Protein AF-A0A015LGR8-F1 (afdb_monomer_lite)

Secondary structure (DSSP, 8-state):
---------PPP-------------------------PPPEEEEEEEEEE-TTT--EEEEEEEPPPTT--HHHHHHHHHHHHHTSS--SSTT--EEEHHHHHHHHHHHHTTSS----------------------------------HHHHHHHHHHHHHHHT---------------------PPPHHHHHHHHHHHHHHTTGGGT-----BBTT-TT-B---TTTHHHHHTT--EEEB----TT-HHHIIIIIIII-BHHHHHHHHHHHHHHHTTHHHHHTT-S-------------HHHHHHHHHHHHHHHHHHHTTTTB-HHHHHHHHHHSPTT---EEEETTEEE-

Foldseek 3Di:
DDDDDDDDDDDDDDDDDDDDDDDDDDDDDDDDDPPPPPFDKWFWDWDFAQQPPPRDTDTAIQTHDDPQFLQVLSLLLRLCRNVVLFHDPPRVDGIDGLLRSLLRVLVSLVVPDPPPPPPPDDDDDDDDDDDDDDDDDDDDDDDDPDHSLVVSVVVVVVVVVVSDDDPDDDDDDDDDDDPDPPPPDDDVVNSVVLSVLLSVQSVVSRVADDWKAFQAAQQGTDDDSNVCNCVSSVAREGEANHDDVVPVLLCCQRCVPQRIPVSLVVLLVQLCVLVVNCLVVVLPDDDDDDDDDDPPPDDPVSVVSNSSNNSSSCSCSVCVQRHDPVSVVNCVVVADVSRRHWYDTPSGIHD

Organism: Rhizophagus irregularis (strain DAOM 197198w) (NCBI:txid1432141)

pLDDT: mean 71.45, std 27.16, range [22.56, 98.69]

InterPro domains:
  IPR007518 MINDY deubiquitinase [PTHR18063] (35-350)
  IPR033979 MINDY deubiquitinase domain [PF04424] (41-130)
  IPR033979 MINDY deubiquitinase domain [PF04424] (184-350)

Sequence (351 aa):
MTEIESSNPVQTPQTKGKSKAVEEDTNVGRKPISTNKVAVEYQLKAIEWIEPSSGELRKLKVITQNENGPCPLLALCNVLLLRGDIKIKPYDRSSVTYDFLVELLGDYLLKSIPQGEVEIRNGLQVTNGKSSQNQEETKLQSDNVSNGVEDLTNKVQQVTLENGVAEDKENEQINKNNGEVDIIRPSLLDYHHTLNTALSIIPSLQTGLDVNVHFNSIHGFEPTAELSVFDVFHVDLVHGWVVDPQDEETWNVVVGKCGSYNKAVECVVGGDSVSKGIVVESSNKASNNGFEDSKSSLNEDDNIRVRDALITSQFLDSTATQLTYHGLLSLSETLPPGHLCTFFRNNHVSL

Radius of gyration: 31.18 Å; chains: 1; bounding box: 68×64×104 Å

Structure (mmCIF, N/CA/C/O backbone):
data_AF-A0A015LGR8-F1
#
_entry.id   AF-A0A015LGR8-F1
#
loop_
_atom_site.group_PDB
_atom_site.id
_atom_site.type_symbol
_atom_site.label_atom_id
_atom_site.label_alt_id
_atom_site.label_comp_id
_atom_site.label_asym_id
_atom_site.label_entity_id
_atom_site.label_seq_id
_atom_site.pdbx_PDB_ins_code
_atom_site.Cartn_x
_atom_site.Cartn_y
_atom_site.Cartn_z
_atom_site.occupancy
_atom_site.B_iso_or_equiv
_atom_site.auth_seq_id
_atom_site.auth_comp_id
_atom_site.auth_asym_id
_atom_site.auth_atom_id
_atom_site.pdbx_PDB_model_num
ATOM 1 N N . MET A 1 1 ? -33.967 -23.183 -48.826 1.00 40.34 1 MET A N 1
ATOM 2 C CA . MET A 1 1 ? -32.831 -22.871 -49.713 1.00 40.34 1 MET A CA 1
ATOM 3 C C . MET A 1 1 ? -33.149 -21.507 -50.275 1.00 40.34 1 MET A C 1
ATOM 5 O O . MET A 1 1 ? -34.025 -21.409 -51.122 1.00 40.34 1 MET A O 1
ATOM 9 N N . THR A 1 2 ? -32.593 -20.473 -49.654 1.00 30.23 2 THR A N 1
ATOM 10 C CA . THR A 1 2 ? -32.967 -19.075 -49.888 1.00 30.23 2 THR A CA 1
ATOM 11 C C . THR A 1 2 ? -31.790 -18.206 -49.466 1.00 30.23 2 THR A C 1
ATOM 13 O O . THR A 1 2 ? -31.074 -18.569 -48.532 1.00 30.23 2 THR A O 1
ATOM 16 N N . GLU A 1 3 ? -31.549 -17.140 -50.217 1.00 29.20 3 GLU A N 1
ATOM 17 C CA . GLU A 1 3 ? -30.224 -16.534 -50.360 1.00 29.20 3 GLU A CA 1
ATOM 18 C C . GLU A 1 3 ? -29.982 -15.326 -49.444 1.00 29.20 3 GLU A C 1
ATOM 20 O O . GLU A 1 3 ? -30.869 -14.844 -48.739 1.00 29.20 3 GLU A O 1
ATOM 25 N N . ILE A 1 4 ? -28.726 -14.884 -49.446 1.00 32.53 4 ILE A N 1
ATOM 26 C CA . ILE A 1 4 ? -28.195 -13.727 -48.726 1.00 32.53 4 ILE A CA 1
ATOM 27 C C . ILE A 1 4 ? -28.319 -12.500 -49.632 1.00 32.53 4 ILE A C 1
ATOM 29 O O . ILE A 1 4 ? -27.955 -12.593 -50.800 1.00 32.53 4 ILE A O 1
ATOM 33 N N . GLU A 1 5 ? -28.675 -11.336 -49.087 1.00 29.72 5 GLU A N 1
ATOM 34 C CA . GLU A 1 5 ? -28.261 -10.062 -49.689 1.00 29.72 5 GLU A CA 1
ATOM 35 C C . GLU A 1 5 ? -27.945 -9.003 -48.622 1.00 29.72 5 GLU A C 1
ATOM 37 O O . GLU A 1 5 ? -28.383 -9.094 -47.473 1.00 29.72 5 GLU A O 1
ATOM 42 N N . SER A 1 6 ? -27.076 -8.059 -48.982 1.00 28.31 6 SER A N 1
ATOM 43 C CA . SER A 1 6 ? -26.288 -7.227 -48.068 1.00 28.31 6 SER A CA 1
ATOM 44 C C . SER A 1 6 ? -26.751 -5.767 -48.012 1.00 28.31 6 SER A C 1
ATOM 46 O O . SER A 1 6 ? -27.325 -5.237 -48.960 1.00 28.31 6 SER A O 1
ATOM 48 N N . SER A 1 7 ? -26.443 -5.076 -46.910 1.00 27.83 7 SER A N 1
ATOM 49 C CA . SER A 1 7 ? -26.646 -3.628 -46.768 1.00 27.83 7 SER A CA 1
ATOM 50 C C . SER A 1 7 ? -25.388 -2.930 -46.238 1.00 27.83 7 SER A C 1
ATOM 52 O O . SER A 1 7 ? -24.630 -3.486 -45.447 1.00 27.83 7 SER A O 1
ATOM 54 N N . ASN A 1 8 ? -25.147 -1.713 -46.732 1.00 29.27 8 ASN A N 1
ATOM 55 C CA . ASN A 1 8 ? -23.967 -0.878 -46.464 1.00 29.27 8 ASN A CA 1
ATOM 56 C C . ASN A 1 8 ? -24.439 0.591 -46.198 1.00 29.27 8 ASN A C 1
ATOM 58 O O . ASN A 1 8 ? -25.651 0.816 -46.180 1.00 29.27 8 ASN A O 1
ATOM 62 N N . PRO A 1 9 ? -23.584 1.584 -45.873 1.00 33.91 9 PRO A N 1
ATOM 63 C CA . PRO A 1 9 ? -23.644 2.247 -44.565 1.00 33.91 9 PRO A CA 1
ATOM 64 C C . PRO A 1 9 ? -24.228 3.680 -44.554 1.00 33.91 9 PRO A C 1
ATOM 66 O O . PRO A 1 9 ? -24.486 4.291 -45.588 1.00 33.91 9 PRO A O 1
ATOM 69 N N . VAL A 1 10 ? -24.406 4.232 -43.344 1.00 28.31 10 VAL A N 1
ATOM 70 C CA . VAL A 1 10 ? -25.014 5.553 -43.061 1.00 28.31 10 VAL A CA 1
ATOM 71 C C . VAL A 1 10 ? -23.963 6.674 -42.953 1.00 28.31 10 VAL A C 1
ATOM 73 O O . VAL A 1 10 ? -22.885 6.470 -42.399 1.00 28.31 10 VAL A O 1
ATOM 76 N N . GLN A 1 11 ? -24.295 7.874 -43.452 1.00 27.50 11 GLN A N 1
ATOM 77 C CA . GLN A 1 11 ? -23.449 9.082 -43.449 1.00 27.50 11 GLN A CA 1
ATOM 78 C C . GLN A 1 11 ? -23.784 10.088 -42.324 1.00 27.50 11 GLN A C 1
ATOM 80 O O . GLN A 1 11 ? -24.896 10.124 -41.800 1.00 27.50 11 GLN A O 1
ATOM 85 N N . THR A 1 12 ? -22.808 10.943 -41.999 1.00 25.73 12 THR A N 1
ATOM 86 C CA . THR A 1 12 ? -22.829 12.028 -40.991 1.00 25.73 12 THR A CA 1
ATOM 87 C C . THR A 1 12 ? -23.221 13.421 -41.567 1.00 25.73 12 THR A C 1
ATOM 89 O O . THR A 1 12 ? -23.357 13.555 -42.783 1.00 25.73 12 THR A O 1
ATOM 92 N N . PRO A 1 13 ? -23.486 14.461 -40.731 1.00 33.00 13 PRO A N 1
ATOM 93 C CA . PRO A 1 13 ? -24.492 15.499 -41.045 1.00 33.00 13 PRO A CA 1
ATOM 94 C C . PRO A 1 13 ? -23.988 16.917 -41.420 1.00 33.00 13 PRO A C 1
ATOM 96 O O . PRO A 1 13 ? -22.853 17.296 -41.139 1.00 33.00 13 PRO A O 1
ATOM 99 N N . GLN A 1 14 ? -24.908 17.741 -41.958 1.00 22.56 14 GLN A N 1
ATOM 100 C CA . GLN A 1 14 ? -24.829 19.201 -42.215 1.00 22.56 14 GLN A CA 1
ATOM 101 C C . GLN A 1 14 ? -26.267 19.806 -42.240 1.00 22.56 14 GLN A C 1
ATOM 103 O O . GLN A 1 14 ? -27.200 19.061 -42.516 1.00 22.56 14 GLN A O 1
ATOM 108 N N . THR A 1 15 ? -26.593 21.096 -42.003 1.00 25.88 15 THR A N 1
ATOM 109 C CA . THR A 1 15 ? -25.845 22.299 -41.543 1.00 25.88 15 THR A CA 1
ATOM 110 C C . THR A 1 15 ? -26.795 23.431 -41.071 1.00 25.88 15 THR A C 1
ATOM 112 O O . THR A 1 15 ? -27.857 23.595 -41.659 1.00 25.88 15 THR A O 1
ATOM 115 N N . LYS A 1 16 ? -26.291 24.327 -40.193 1.00 26.31 16 LYS A N 1
ATOM 116 C CA . LYS A 1 16 ? -26.628 25.778 -40.038 1.00 26.31 16 LYS A CA 1
ATOM 117 C C . LYS A 1 16 ? -28.000 26.204 -39.456 1.00 26.31 16 LYS A C 1
ATOM 119 O O . LYS A 1 16 ? -29.046 25.672 -39.792 1.00 26.31 16 LYS A O 1
ATOM 124 N N . GLY A 1 17 ? -27.971 27.255 -38.621 1.00 23.16 17 GLY A N 1
ATOM 125 C CA . GLY A 1 17 ? -29.141 27.870 -37.962 1.00 23.16 17 GLY A CA 1
ATOM 126 C C . GLY A 1 17 ? -29.420 29.331 -38.366 1.00 23.16 17 GLY A C 1
ATOM 127 O O . GLY A 1 17 ? -28.827 29.843 -39.317 1.00 23.16 17 GLY A O 1
ATOM 128 N N . LYS A 1 18 ? -30.317 30.009 -37.627 1.00 25.91 18 LYS A N 1
ATOM 129 C CA . LYS A 1 18 ? -30.617 31.459 -37.706 1.00 25.91 18 LYS A CA 1
ATOM 130 C C . LYS A 1 18 ? -31.240 31.974 -36.395 1.00 25.91 18 LYS A C 1
ATOM 132 O O . LYS A 1 18 ? -31.920 31.219 -35.710 1.00 25.91 18 LYS A O 1
ATOM 137 N N . SER A 1 19 ? -31.018 33.252 -36.075 1.00 24.83 19 SER A N 1
ATOM 138 C CA . SER A 1 19 ? -31.254 33.855 -34.745 1.00 24.83 19 SER A CA 1
ATOM 139 C C . SER A 1 19 ? -32.421 34.857 -34.691 1.00 24.83 19 SER A C 1
ATOM 141 O O . SER A 1 19 ? -32.692 35.515 -35.696 1.00 24.83 19 SER A O 1
ATOM 143 N N . LYS A 1 20 ? -33.028 35.023 -33.501 1.00 26.41 20 LYS A N 1
ATOM 144 C CA . LYS A 1 20 ? -33.776 36.185 -32.932 1.00 26.41 20 LYS A CA 1
ATOM 145 C C . LYS A 1 20 ? -34.394 35.729 -31.586 1.00 26.41 20 LYS A C 1
ATOM 147 O O . LYS A 1 20 ? -34.716 34.553 -31.492 1.00 26.41 20 LYS A O 1
ATOM 152 N N . ALA A 1 21 ? -34.620 36.535 -30.546 1.00 27.52 21 ALA A N 1
ATOM 153 C CA . ALA A 1 21 ? -34.210 37.903 -30.189 1.00 27.52 21 ALA A CA 1
ATOM 154 C C . ALA A 1 21 ? -34.194 38.016 -28.636 1.00 27.52 21 ALA A C 1
ATOM 156 O O . ALA A 1 21 ? -34.568 37.059 -27.964 1.00 27.52 21 ALA A O 1
ATOM 157 N N . VAL A 1 22 ? -33.750 39.148 -28.075 1.00 31.02 22 VAL A N 1
ATOM 158 C CA . VAL A 1 22 ? -33.670 39.395 -26.617 1.00 31.02 22 VAL A CA 1
ATOM 159 C C . VAL A 1 22 ? -34.918 40.123 -26.115 1.00 31.02 22 VAL A C 1
ATOM 161 O O . VAL A 1 22 ? -35.294 41.121 -26.722 1.00 31.02 22 VAL A O 1
ATOM 164 N N . GLU A 1 23 ? -35.461 39.693 -24.974 1.00 29.56 23 GLU A N 1
ATOM 165 C CA . GLU A 1 23 ? -36.245 40.521 -24.044 1.00 29.56 23 GLU A CA 1
ATOM 166 C C . GLU A 1 23 ? -35.762 40.231 -22.611 1.00 29.56 23 GLU A C 1
ATOM 168 O O . GLU A 1 23 ? -35.572 39.073 -22.233 1.00 29.56 23 GLU A O 1
ATOM 173 N N . GLU A 1 24 ? -35.503 41.287 -21.838 1.00 30.30 24 GLU A N 1
ATOM 174 C CA . GLU A 1 24 ? -35.270 41.217 -20.392 1.00 30.30 24 GLU A CA 1
ATOM 175 C C . GLU A 1 24 ? -36.619 41.312 -19.679 1.00 30.30 24 GLU A C 1
ATOM 177 O O . GLU A 1 24 ? -37.396 42.205 -20.012 1.00 30.30 24 GLU A O 1
ATOM 182 N N . ASP A 1 25 ? -36.867 40.498 -18.646 1.00 28.75 25 ASP A N 1
ATOM 183 C CA . ASP A 1 25 ? -37.818 40.922 -17.618 1.00 28.75 25 ASP A CA 1
ATOM 184 C C . ASP A 1 25 ? -37.552 40.344 -16.213 1.00 28.75 25 ASP A C 1
ATOM 186 O O . ASP A 1 25 ? -37.348 39.149 -16.007 1.00 28.75 25 ASP A O 1
ATOM 190 N N . THR A 1 26 ? -37.533 41.283 -15.269 1.00 27.69 26 THR A N 1
ATOM 191 C CA . THR A 1 26 ? -37.751 41.226 -13.812 1.00 27.69 26 THR A CA 1
ATOM 192 C C . THR A 1 26 ? -37.420 39.984 -12.946 1.00 27.69 26 THR A C 1
ATOM 194 O O . THR A 1 26 ? -38.011 38.909 -12.984 1.00 27.69 26 THR A O 1
ATOM 197 N N . ASN A 1 27 ? -36.547 40.260 -11.970 1.00 33.84 27 ASN A N 1
ATOM 198 C CA . ASN A 1 27 ? -36.230 39.506 -10.753 1.00 33.84 27 ASN A CA 1
ATOM 199 C C . ASN A 1 27 ? -37.458 39.016 -9.940 1.00 33.84 27 ASN A C 1
ATOM 201 O O . ASN A 1 27 ? -38.190 39.832 -9.380 1.00 33.84 27 ASN A O 1
ATOM 205 N N . VAL A 1 28 ? -37.590 37.694 -9.742 1.00 32.97 28 VAL A N 1
ATOM 206 C CA . VAL A 1 28 ? -38.399 37.091 -8.660 1.00 32.97 28 VAL A CA 1
ATOM 207 C C . VAL A 1 28 ? -37.590 35.999 -7.945 1.00 32.97 28 VAL A C 1
ATOM 209 O O . VAL A 1 28 ? -37.069 35.074 -8.564 1.00 32.97 28 VAL A O 1
ATOM 212 N N . GLY A 1 29 ? -37.490 36.125 -6.618 1.00 38.28 29 GLY A N 1
ATOM 213 C CA . GLY A 1 29 ? -36.528 35.440 -5.749 1.00 38.28 29 GLY A CA 1
ATOM 214 C C . GLY A 1 29 ? -36.310 33.935 -5.961 1.00 38.28 29 GLY A C 1
ATOM 215 O O . GLY A 1 29 ? -37.164 33.102 -5.651 1.00 38.28 29 GLY A O 1
ATOM 216 N N . ARG A 1 30 ? -35.074 33.577 -6.331 1.00 33.91 30 ARG A N 1
ATOM 217 C CA . ARG A 1 30 ? -34.533 32.225 -6.138 1.00 33.91 30 ARG A CA 1
ATOM 218 C C . ARG A 1 30 ? -34.230 32.014 -4.652 1.00 33.91 30 ARG A C 1
ATOM 220 O O . ARG A 1 30 ? -33.320 32.639 -4.112 1.00 33.91 30 ARG A O 1
ATOM 227 N N . LYS A 1 31 ? -34.962 31.106 -3.997 1.00 32.66 31 LYS A N 1
ATOM 228 C CA . LYS A 1 31 ? -34.530 30.545 -2.705 1.00 32.66 31 LYS A CA 1
ATOM 229 C C . LYS A 1 31 ? -33.154 29.881 -2.882 1.00 32.66 31 LYS A C 1
ATOM 231 O O . LYS A 1 31 ? -32.931 29.289 -3.943 1.00 32.66 31 LYS A O 1
ATOM 236 N N . PRO A 1 32 ? -32.251 29.942 -1.886 1.00 31.06 32 PRO A N 1
ATOM 237 C CA . PRO A 1 32 ? -30.978 29.241 -1.973 1.00 31.06 32 PRO A CA 1
ATOM 238 C C . PRO A 1 32 ? -31.239 27.740 -2.114 1.00 31.06 32 PRO A C 1
ATOM 240 O O . PRO A 1 32 ? -31.968 27.142 -1.321 1.00 31.06 32 PRO A O 1
ATOM 243 N N . ILE A 1 33 ? -30.653 27.137 -3.148 1.00 37.75 33 ILE A N 1
ATOM 244 C CA . ILE A 1 33 ? -30.620 25.685 -3.293 1.00 37.75 33 ILE A CA 1
ATOM 245 C C . ILE A 1 33 ? -29.637 25.187 -2.237 1.00 37.75 33 ILE A C 1
ATOM 247 O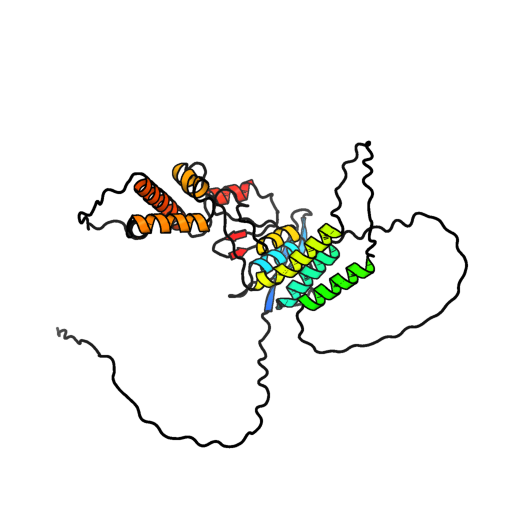 O . ILE A 1 33 ? -28.427 25.265 -2.434 1.00 37.75 33 ILE A O 1
ATOM 251 N N . SER A 1 34 ? -30.162 24.704 -1.108 1.00 41.47 34 SER A N 1
ATOM 252 C CA . SER A 1 34 ? -29.361 23.935 -0.159 1.00 41.47 34 SER A CA 1
ATOM 253 C C . SER A 1 34 ? -28.944 22.639 -0.843 1.00 41.47 34 SER A C 1
ATOM 255 O O . SER A 1 34 ? -29.728 21.691 -0.941 1.00 41.47 34 SER A O 1
ATOM 257 N N . THR A 1 35 ? -27.718 22.600 -1.354 1.00 38.56 35 THR A N 1
ATOM 258 C CA . THR A 1 35 ? -27.082 21.356 -1.775 1.00 38.56 35 THR A CA 1
ATOM 259 C C . THR A 1 35 ? -26.696 20.580 -0.522 1.00 38.56 35 THR A C 1
ATOM 261 O O . THR A 1 35 ? -25.540 20.611 -0.101 1.00 38.56 35 THR A O 1
ATOM 264 N N . ASN A 1 36 ? -27.673 19.890 0.076 1.00 40.78 36 ASN A N 1
ATOM 265 C CA . ASN A 1 36 ? -27.445 18.887 1.116 1.00 40.78 36 ASN A CA 1
ATOM 266 C C . ASN A 1 36 ? -26.619 17.739 0.515 1.00 40.78 36 ASN A C 1
ATOM 268 O O . ASN A 1 36 ? -27.158 16.726 0.068 1.00 40.78 36 ASN A O 1
ATOM 272 N N . LYS A 1 37 ? -25.297 17.922 0.465 1.00 52.62 37 LYS A N 1
ATOM 273 C CA . LYS A 1 37 ? -24.338 16.881 0.116 1.00 52.62 37 LYS A CA 1
ATOM 274 C C . LYS A 1 37 ? -24.335 15.896 1.282 1.00 52.62 37 LYS A C 1
ATOM 276 O O . LYS A 1 37 ? -23.770 16.190 2.330 1.00 52.62 37 LYS A O 1
ATOM 281 N N . VAL A 1 38 ? -25.048 14.781 1.120 1.00 63.12 38 VAL A N 1
ATOM 282 C CA . VAL A 1 38 ? -25.127 13.719 2.133 1.00 63.12 38 VAL A CA 1
ATOM 283 C C . VAL A 1 38 ? -23.703 13.299 2.496 1.00 63.12 38 VAL A C 1
ATOM 285 O O . VAL A 1 38 ? -22.905 13.004 1.603 1.00 63.12 38 VAL A O 1
ATOM 288 N N . ALA A 1 39 ? -23.375 13.332 3.789 1.00 74.62 39 ALA A N 1
ATOM 289 C CA . ALA A 1 39 ? -22.055 12.950 4.271 1.00 74.62 39 ALA A CA 1
ATOM 290 C C . ALA A 1 39 ? -21.773 11.483 3.915 1.00 74.62 39 ALA A C 1
ATOM 292 O O . ALA A 1 39 ? -22.658 10.630 4.002 1.00 74.62 39 ALA A O 1
ATOM 293 N N . VAL A 1 40 ? -20.541 11.187 3.498 1.00 84.00 40 VAL A N 1
ATOM 294 C CA . VAL A 1 40 ? -20.140 9.809 3.201 1.00 84.00 40 VAL A CA 1
ATOM 295 C C . VAL A 1 40 ? -19.981 9.060 4.520 1.00 84.00 40 VAL A C 1
ATOM 297 O O . VAL A 1 40 ? -19.164 9.436 5.360 1.00 84.00 40 VAL A O 1
ATOM 300 N N . GLU A 1 41 ? -20.767 7.998 4.683 1.00 91.69 41 GLU A N 1
ATOM 301 C CA . GLU A 1 41 ? -20.714 7.104 5.837 1.00 91.69 41 GLU A CA 1
ATOM 302 C C . GLU A 1 41 ? -20.064 5.760 5.486 1.00 91.69 41 GLU A C 1
ATOM 304 O O . GLU A 1 41 ? -20.339 5.157 4.443 1.00 91.69 41 GLU A O 1
ATOM 309 N N . TYR A 1 42 ? -19.249 5.263 6.412 1.00 94.31 42 TYR A N 1
ATOM 310 C CA . TYR A 1 42 ? -18.613 3.950 6.389 1.00 94.31 42 TYR A CA 1
ATOM 311 C C . TYR A 1 42 ? -19.320 3.039 7.393 1.00 94.31 42 TYR A C 1
ATOM 313 O O . TYR A 1 42 ? -19.477 3.399 8.561 1.00 94.31 42 TYR A O 1
ATOM 321 N N . GLN A 1 43 ? -19.775 1.865 6.953 1.00 95.75 43 GLN A N 1
ATOM 322 C CA . GLN A 1 43 ? -20.499 0.930 7.819 1.00 95.75 43 GLN A CA 1
ATOM 323 C C . GLN A 1 43 ? -19.533 0.187 8.750 1.00 95.75 43 GLN A C 1
ATOM 325 O O . GLN A 1 43 ? -18.387 -0.083 8.388 1.00 95.75 43 GLN A O 1
ATOM 330 N N . LEU A 1 44 ? -19.998 -0.175 9.942 1.00 97.19 44 LEU A N 1
ATOM 331 C CA . LEU A 1 44 ? -19.214 -0.873 10.955 1.00 97.19 44 LEU A CA 1
ATOM 332 C C . LEU A 1 44 ? -19.611 -2.346 11.045 1.00 97.19 44 LEU A C 1
ATOM 334 O O . LEU A 1 44 ? -20.775 -2.681 11.270 1.00 97.19 44 LEU A O 1
ATOM 338 N N . LYS A 1 45 ? -18.625 -3.238 10.947 1.00 96.62 45 LYS A N 1
ATOM 339 C CA . LYS A 1 45 ? -18.810 -4.684 11.088 1.00 96.62 45 LYS A CA 1
ATOM 340 C C . LYS A 1 45 ? -18.326 -5.139 12.460 1.00 96.62 45 LYS A C 1
ATOM 342 O O . LYS A 1 45 ? -17.154 -4.979 12.789 1.00 96.62 45 LYS A O 1
ATOM 347 N N . ALA A 1 46 ? -19.222 -5.729 13.248 1.00 96.19 46 ALA A N 1
ATOM 348 C CA . ALA A 1 46 ? -18.852 -6.370 14.506 1.00 96.19 46 ALA A CA 1
ATOM 349 C C . ALA A 1 46 ? -18.016 -7.633 14.243 1.00 96.19 46 ALA A C 1
ATOM 351 O O . ALA A 1 46 ? -18.367 -8.436 13.374 1.00 96.19 46 ALA A O 1
ATOM 352 N N . ILE A 1 47 ? -16.937 -7.806 15.005 1.00 96.19 47 ILE A N 1
ATOM 353 C CA . ILE A 1 47 ? -16.081 -8.993 14.982 1.00 96.19 47 ILE A CA 1
ATOM 354 C C . ILE A 1 47 ? -15.732 -9.445 16.403 1.00 96.19 47 ILE A C 1
ATOM 356 O O . ILE A 1 47 ? -15.772 -8.666 17.360 1.00 96.19 47 ILE A O 1
ATOM 360 N N . GLU A 1 48 ? -15.360 -10.714 16.516 1.00 96.31 48 GLU A N 1
ATOM 361 C CA . GLU A 1 48 ? -14.721 -11.280 17.699 1.00 96.31 48 GLU A CA 1
ATOM 362 C C . GLU A 1 48 ? -13.227 -11.422 17.381 1.00 96.31 48 GLU A C 1
ATOM 364 O O . GLU A 1 48 ? -12.847 -12.176 16.488 1.00 96.31 48 GLU A O 1
ATOM 369 N N . TRP A 1 49 ? -12.398 -10.620 18.048 1.00 95.12 49 TRP A N 1
ATOM 370 C CA . TRP A 1 49 ? -10.957 -10.515 17.821 1.00 95.12 49 TRP A CA 1
ATOM 371 C C . TRP A 1 49 ? -10.210 -11.117 19.005 1.00 95.12 49 TRP A C 1
ATOM 373 O O . TRP A 1 49 ? -10.526 -10.797 20.148 1.00 95.12 49 TRP A O 1
ATOM 383 N N . ILE A 1 50 ? -9.223 -11.972 18.745 1.00 94.31 50 ILE A N 1
ATOM 384 C CA . ILE A 1 50 ? -8.313 -12.475 19.777 1.00 94.31 50 ILE A CA 1
ATOM 385 C C . ILE A 1 50 ? -7.042 -11.641 19.674 1.00 94.31 50 ILE A C 1
ATOM 387 O O . ILE A 1 50 ? -6.373 -11.668 18.643 1.00 94.31 50 ILE A O 1
ATOM 391 N N . GLU A 1 51 ? -6.727 -10.883 20.718 1.00 91.56 51 GLU A N 1
ATOM 392 C CA . GLU A 1 51 ? -5.526 -10.053 20.738 1.00 91.56 51 GLU A CA 1
ATOM 393 C C . GLU A 1 51 ? -4.258 -10.934 20.742 1.00 91.56 51 GLU A C 1
ATOM 395 O O . GLU A 1 51 ? -4.104 -11.756 21.648 1.00 91.56 51 GLU A O 1
ATOM 400 N N . PRO A 1 52 ? -3.326 -10.780 19.776 1.00 89.56 52 PRO A N 1
ATOM 401 C CA . PRO A 1 52 ? -2.191 -11.698 19.637 1.00 89.56 52 PRO A CA 1
ATOM 402 C C . PRO A 1 52 ? -1.215 -11.717 20.821 1.00 89.56 52 PRO A C 1
ATOM 404 O O . PRO A 1 52 ? -0.580 -12.738 21.070 1.00 89.56 52 PRO A O 1
ATOM 407 N N . SER A 1 53 ? -1.088 -10.604 21.550 1.00 87.12 53 SER A N 1
ATOM 408 C CA . SER A 1 53 ? -0.160 -10.455 22.678 1.00 87.12 53 SER A CA 1
ATOM 409 C C . SER A 1 53 ? -0.697 -11.021 23.997 1.00 87.12 53 SER A C 1
ATOM 411 O O . SER A 1 53 ? 0.077 -11.542 24.798 1.00 87.12 53 SER A O 1
ATOM 413 N N . SER A 1 54 ? -2.008 -10.919 24.236 1.00 90.50 54 SER A N 1
ATOM 414 C CA . SER A 1 54 ? -2.658 -11.287 25.504 1.00 90.50 54 SER A CA 1
ATOM 415 C C . SER A 1 54 ? -3.495 -12.568 25.420 1.00 90.50 54 SER A C 1
ATOM 417 O O . SER A 1 54 ? -3.763 -13.199 26.443 1.00 90.50 54 SER A O 1
ATOM 419 N N . GLY A 1 55 ? -3.933 -12.952 24.217 1.00 91.62 55 GLY A N 1
ATOM 420 C CA . GLY A 1 55 ? -4.954 -13.977 24.003 1.00 91.62 55 GLY A CA 1
ATOM 421 C C . GLY A 1 55 ? -6.372 -13.538 24.397 1.00 91.62 55 GLY A C 1
ATOM 422 O O . GLY A 1 55 ? -7.278 -14.372 24.409 1.00 91.62 55 GLY A O 1
ATOM 423 N N . GLU A 1 56 ? -6.594 -12.261 24.736 1.00 93.62 56 GLU A N 1
ATOM 424 C CA . GLU A 1 56 ? -7.903 -11.760 25.164 1.00 93.62 56 GLU A CA 1
ATOM 425 C C . GLU A 1 56 ? -8.901 -11.722 23.996 1.00 93.62 56 GLU A C 1
ATOM 427 O O . GLU A 1 56 ? -8.631 -11.148 22.939 1.00 93.62 56 GLU A O 1
ATOM 432 N N . LEU A 1 57 ? -10.094 -12.289 24.206 1.00 95.12 57 LEU A N 1
ATOM 433 C CA . LEU A 1 57 ? -11.207 -12.187 23.263 1.00 95.12 57 LEU A CA 1
ATOM 434 C C . LEU A 1 57 ? -11.937 -10.846 23.424 1.00 95.12 57 LEU A C 1
ATOM 436 O O . LEU A 1 57 ? -12.748 -10.667 24.335 1.00 95.12 57 LEU A O 1
ATOM 440 N N . ARG A 1 58 ? -11.723 -9.932 22.478 1.00 93.69 58 ARG A N 1
ATOM 441 C CA . ARG A 1 58 ? -12.362 -8.615 22.419 1.00 93.69 58 ARG A CA 1
ATOM 442 C C . ARG A 1 58 ? -13.476 -8.584 21.377 1.00 93.69 58 ARG A C 1
ATOM 444 O O . ARG A 1 58 ? -13.284 -8.954 20.220 1.00 93.69 58 ARG A O 1
ATOM 451 N N . LYS A 1 59 ? -14.651 -8.081 21.765 1.00 92.81 59 LYS A N 1
ATOM 452 C CA . LYS A 1 59 ? -15.749 -7.786 20.829 1.00 92.81 59 LYS A CA 1
ATOM 453 C C . LYS A 1 59 ? -15.645 -6.332 20.393 1.00 92.81 59 LYS A C 1
ATOM 455 O O . LYS A 1 59 ? -15.859 -5.432 21.201 1.00 92.81 59 LYS A O 1
ATOM 460 N N . LEU A 1 60 ? -15.298 -6.111 19.130 1.00 94.12 60 LEU A N 1
ATOM 461 C CA . LEU A 1 60 ? -15.048 -4.780 18.575 1.00 94.12 60 LEU A CA 1
ATOM 462 C C . LEU A 1 60 ? -15.725 -4.609 17.212 1.00 94.12 60 LEU A C 1
ATOM 464 O O . LEU A 1 60 ? -16.320 -5.543 16.671 1.00 94.12 60 LEU A O 1
ATOM 468 N N . LYS A 1 61 ? -15.668 -3.394 16.667 1.00 94.88 61 LYS A N 1
ATOM 469 C CA . LYS A 1 61 ? -16.179 -3.068 15.333 1.00 94.88 61 LYS A CA 1
ATOM 470 C C . LYS A 1 61 ? -15.040 -2.569 14.453 1.00 94.88 61 LYS A C 1
ATOM 472 O O . LYS A 1 61 ? -14.349 -1.637 14.850 1.00 94.88 61 LYS A O 1
ATOM 477 N N . VAL A 1 62 ? -14.892 -3.164 13.272 1.00 96.69 62 VAL A N 1
ATOM 478 C CA . VAL A 1 62 ? -14.007 -2.672 12.205 1.00 96.69 62 VAL A CA 1
ATOM 479 C C . VAL A 1 62 ? -14.808 -1.853 11.198 1.00 96.69 62 VAL A C 1
ATOM 481 O O . VAL A 1 62 ? -16.001 -2.092 10.987 1.00 96.69 62 VAL A O 1
ATOM 484 N N . ILE A 1 63 ? -14.153 -0.881 10.579 1.00 96.75 63 ILE A N 1
ATOM 485 C CA . ILE A 1 63 ? -14.732 0.001 9.573 1.00 96.75 63 ILE A CA 1
ATOM 486 C C . ILE A 1 63 ? -14.665 -0.699 8.216 1.00 96.75 63 ILE A C 1
ATOM 488 O O . ILE A 1 63 ? -13.621 -1.220 7.824 1.00 96.75 63 ILE A O 1
ATOM 492 N N . THR A 1 64 ? -15.787 -0.723 7.502 1.00 95.00 64 THR A N 1
ATOM 493 C CA . THR A 1 64 ? -15.891 -1.307 6.161 1.00 95.00 64 THR A CA 1
ATOM 494 C C . THR A 1 64 ? -15.848 -0.229 5.089 1.00 95.00 64 THR A C 1
ATOM 496 O O . THR A 1 64 ? -16.346 0.884 5.270 1.00 95.00 64 THR A O 1
ATOM 499 N N . GLN A 1 65 ? -15.251 -0.579 3.957 1.00 89.19 65 GLN A N 1
ATOM 500 C CA . GLN A 1 65 ? -15.056 0.317 2.831 1.00 89.19 65 GLN A CA 1
ATOM 501 C C . GLN A 1 65 ? -16.232 0.264 1.848 1.00 89.19 65 GLN A C 1
ATOM 503 O O . GLN A 1 65 ? -16.803 -0.791 1.577 1.00 89.19 65 GLN A O 1
ATOM 508 N N . ASN A 1 66 ? -16.570 1.430 1.305 1.00 87.12 66 ASN A N 1
ATOM 509 C CA . ASN A 1 66 ? -17.457 1.624 0.163 1.00 87.12 66 ASN A CA 1
ATOM 510 C C . ASN A 1 66 ? -16.623 1.828 -1.120 1.00 87.12 66 ASN A C 1
ATOM 512 O O . ASN A 1 66 ? -15.422 2.066 -1.053 1.00 87.12 66 ASN A O 1
ATOM 516 N N . GLU A 1 67 ? -17.250 1.748 -2.297 1.00 77.19 67 GLU A N 1
ATOM 517 C CA . GLU A 1 67 ? -16.571 1.739 -3.613 1.00 77.19 67 GLU A CA 1
ATOM 518 C C . GLU A 1 67 ? -15.614 2.927 -3.860 1.00 77.19 67 GLU A C 1
ATOM 520 O O . GLU A 1 67 ? -14.675 2.808 -4.636 1.00 77.19 67 GLU A O 1
ATOM 525 N N . ASN A 1 68 ? -15.812 4.048 -3.154 1.00 69.12 68 ASN A N 1
ATOM 526 C CA . ASN A 1 68 ? -14.992 5.263 -3.236 1.00 69.12 68 ASN A CA 1
ATOM 527 C C . ASN A 1 68 ? -14.382 5.656 -1.870 1.00 69.12 68 ASN A C 1
ATOM 529 O O . ASN A 1 68 ? -14.188 6.838 -1.585 1.00 69.12 68 ASN A O 1
ATOM 533 N N . GLY A 1 69 ? -14.179 4.689 -0.972 1.00 71.00 69 GLY A N 1
ATOM 534 C CA . GLY A 1 69 ? -13.685 4.943 0.381 1.00 71.00 69 GLY A CA 1
ATOM 535 C C . GLY A 1 69 ? -12.168 5.168 0.442 1.00 71.00 69 GLY A C 1
ATOM 536 O O . GLY A 1 69 ? -11.433 4.518 -0.302 1.00 71.00 69 GLY A O 1
ATOM 537 N N . PRO A 1 70 ? -11.675 6.030 1.353 1.00 87.69 70 PRO A N 1
ATOM 538 C CA . PRO A 1 70 ? -10.252 6.295 1.533 1.00 87.69 70 PRO A CA 1
ATOM 539 C C . PRO A 1 70 ? -9.567 5.111 2.223 1.00 87.69 70 PRO A C 1
ATOM 541 O O . PRO A 1 70 ? -9.355 5.116 3.437 1.00 87.69 70 PRO A O 1
ATOM 544 N N . CYS A 1 71 ? -9.225 4.076 1.451 1.00 91.88 71 CYS A N 1
ATOM 545 C CA . CYS A 1 71 ? -8.602 2.857 1.970 1.00 91.88 71 CYS A CA 1
ATOM 546 C C . CYS A 1 71 ? -7.383 3.077 2.896 1.00 91.88 71 CYS A C 1
ATOM 548 O O . CYS A 1 71 ? -7.318 2.359 3.894 1.00 91.88 71 CYS A O 1
ATOM 550 N N . PRO A 1 72 ? -6.494 4.085 2.710 1.00 92.69 72 PRO A N 1
ATOM 551 C CA . PRO A 1 72 ? -5.374 4.310 3.628 1.00 92.69 72 PRO A CA 1
ATOM 552 C C . PRO A 1 72 ? -5.850 4.713 5.029 1.00 92.69 72 PRO A C 1
ATOM 554 O O . PRO A 1 72 ? -5.402 4.145 6.022 1.00 92.69 72 PRO A O 1
ATOM 557 N N . LEU A 1 73 ? -6.825 5.630 5.110 1.00 92.62 73 LEU A N 1
ATOM 558 C CA . LEU A 1 73 ? -7.437 6.047 6.374 1.00 92.62 73 LEU A CA 1
ATOM 559 C C . LEU A 1 73 ? -8.165 4.879 7.050 1.00 92.62 73 LEU A C 1
ATOM 561 O O . LEU A 1 73 ? -8.036 4.679 8.255 1.00 92.62 73 LEU A O 1
ATOM 565 N N . LEU A 1 74 ? -8.935 4.102 6.282 1.00 94.75 74 LEU A N 1
ATOM 566 C CA . LEU A 1 74 ? -9.711 2.990 6.833 1.00 94.75 74 LEU A CA 1
ATOM 567 C C . LEU A 1 74 ? -8.806 1.860 7.343 1.00 94.75 74 LEU A C 1
ATOM 569 O O . LEU A 1 74 ? -9.083 1.306 8.407 1.00 94.75 74 LEU A O 1
ATOM 573 N N . ALA A 1 75 ? -7.722 1.546 6.631 1.00 95.31 75 ALA A N 1
ATOM 574 C CA . ALA A 1 75 ? -6.714 0.583 7.065 1.00 95.31 75 ALA A CA 1
ATOM 575 C C . ALA A 1 75 ? -6.007 1.057 8.347 1.00 95.31 75 ALA A C 1
ATOM 577 O O . ALA A 1 75 ? -5.992 0.322 9.335 1.00 95.31 75 ALA A O 1
ATOM 578 N N . LEU A 1 76 ? -5.540 2.312 8.378 1.00 95.00 76 LEU A N 1
ATOM 579 C CA . LEU A 1 76 ? -4.921 2.940 9.550 1.00 95.00 76 LEU A CA 1
ATOM 580 C C . LEU A 1 76 ? -5.836 2.890 10.787 1.00 95.00 76 LEU A C 1
ATOM 582 O O . LEU A 1 76 ? -5.447 2.373 11.836 1.00 95.00 76 LEU A O 1
ATOM 586 N N . CYS A 1 77 ? -7.082 3.359 10.666 1.00 96.12 77 CYS A N 1
ATOM 587 C CA . CYS A 1 77 ? -8.048 3.296 11.763 1.00 96.12 77 CYS A CA 1
ATOM 588 C C . CYS A 1 77 ? -8.332 1.850 12.200 1.00 96.12 77 CYS A C 1
ATOM 590 O O . CYS A 1 77 ? -8.477 1.593 13.394 1.00 96.12 77 CYS A O 1
ATOM 592 N N . ASN A 1 78 ? -8.401 0.896 11.267 1.00 97.44 78 ASN A N 1
ATOM 593 C CA . ASN A 1 78 ? -8.636 -0.508 11.598 1.00 97.44 78 ASN A CA 1
ATOM 594 C C . ASN A 1 78 ? -7.453 -1.151 12.345 1.00 97.44 78 ASN A C 1
ATOM 596 O O . ASN A 1 78 ? -7.707 -1.902 13.286 1.00 97.44 78 ASN A O 1
ATOM 600 N N . VAL A 1 79 ? -6.195 -0.815 12.024 1.00 97.25 79 VAL A N 1
ATOM 601 C CA . VAL A 1 79 ? -5.028 -1.239 12.827 1.00 97.25 79 VAL A CA 1
ATOM 602 C C . VAL A 1 79 ? -5.172 -0.758 14.272 1.00 97.25 79 VAL A C 1
ATOM 604 O O . VAL A 1 79 ? -5.116 -1.564 15.200 1.00 97.25 79 VAL A O 1
ATOM 607 N N . LEU A 1 80 ? -5.431 0.536 14.470 1.00 96.12 80 LEU A N 1
ATOM 608 C CA . LEU A 1 80 ? -5.555 1.143 15.801 1.00 96.12 80 LEU A CA 1
ATOM 609 C C . LEU A 1 80 ? -6.763 0.589 16.589 1.00 96.12 80 LEU A C 1
ATOM 611 O O . LEU A 1 80 ? -6.692 0.415 17.807 1.00 96.12 80 LEU A O 1
ATOM 615 N N . LEU A 1 81 ? -7.865 0.244 15.910 1.00 96.56 81 LEU A N 1
ATOM 616 C CA . LEU A 1 81 ? -9.015 -0.445 16.514 1.00 96.56 81 LEU A CA 1
ATOM 617 C C . LEU A 1 81 ? -8.675 -1.877 16.955 1.00 96.56 81 LEU A C 1
ATOM 619 O O . LEU A 1 81 ? -9.131 -2.309 18.015 1.00 96.56 81 LEU A O 1
ATOM 623 N N . LEU A 1 82 ? -7.883 -2.614 16.166 1.00 96.31 82 LEU A N 1
ATOM 624 C CA . LEU A 1 82 ? -7.448 -3.973 16.503 1.00 96.31 82 LEU A CA 1
ATOM 625 C C . LEU A 1 82 ? -6.394 -4.009 17.612 1.00 96.31 82 LEU A C 1
ATOM 627 O O . LEU A 1 82 ? -6.433 -4.931 18.432 1.00 96.31 82 LEU A O 1
ATOM 631 N N . ARG A 1 83 ? -5.514 -3.003 17.685 1.00 94.25 83 ARG A N 1
ATOM 632 C CA . ARG A 1 83 ? -4.595 -2.776 18.815 1.00 94.25 83 ARG A CA 1
ATOM 633 C C . ARG A 1 83 ? -5.342 -2.363 20.088 1.00 94.25 83 ARG A C 1
ATOM 635 O O . ARG A 1 83 ? -5.000 -2.820 21.172 1.00 94.25 83 ARG A O 1
ATOM 642 N N . GLY A 1 84 ? -6.439 -1.613 19.951 1.00 92.56 84 GLY A N 1
ATOM 643 C CA . GLY A 1 84 ? -7.259 -1.111 21.064 1.00 92.56 84 GLY A CA 1
ATOM 644 C C . GLY A 1 84 ? -6.948 0.338 21.461 1.00 92.56 84 GLY A C 1
ATOM 645 O O . GLY A 1 84 ? -7.560 0.856 22.404 1.00 92.56 84 GLY A O 1
ATOM 646 N N . ASP A 1 85 ? -6.048 0.967 20.705 1.00 93.12 85 ASP A N 1
ATOM 647 C CA . ASP A 1 85 ? -5.554 2.340 20.812 1.00 93.12 85 ASP A CA 1
ATOM 648 C C . ASP A 1 85 ? -6.680 3.373 20.654 1.00 93.12 85 ASP A C 1
ATOM 650 O O . ASP A 1 85 ? -6.751 4.361 21.388 1.00 93.12 85 ASP A O 1
ATOM 654 N N . ILE A 1 86 ? -7.617 3.106 19.736 1.00 94.75 86 ILE A N 1
ATOM 655 C CA . ILE A 1 86 ? -8.819 3.919 19.514 1.00 94.75 86 ILE A CA 1
ATOM 656 C C . ILE A 1 86 ? -10.095 3.096 19.696 1.00 94.75 86 ILE A C 1
ATOM 658 O O . ILE A 1 86 ? -10.107 1.873 19.559 1.00 94.75 86 ILE A O 1
ATOM 662 N N . LYS A 1 87 ? -11.202 3.769 20.039 1.00 93.56 87 LYS A N 1
ATOM 663 C CA . LYS A 1 87 ? -12.494 3.125 20.337 1.00 93.56 87 LYS A CA 1
ATOM 664 C C . LYS A 1 87 ? -13.646 3.948 19.775 1.00 93.56 87 LYS A C 1
ATOM 666 O O . LYS A 1 87 ? -13.873 5.073 20.216 1.00 93.56 87 LYS A O 1
ATOM 671 N N . ILE A 1 88 ? -14.417 3.367 18.855 1.00 94.19 88 ILE A N 1
ATOM 672 C CA . ILE A 1 88 ? -15.636 3.998 18.332 1.00 94.19 88 ILE A CA 1
ATOM 673 C C . ILE A 1 88 ? -16.713 4.003 19.423 1.00 94.19 88 ILE A C 1
ATOM 675 O O . ILE A 1 88 ? -17.063 2.957 19.973 1.00 94.19 88 ILE A O 1
ATOM 679 N N . LYS A 1 89 ? -17.253 5.190 19.716 1.00 89.75 89 LYS A N 1
ATOM 680 C CA . LYS A 1 89 ? -18.352 5.402 20.665 1.00 89.75 89 LYS A CA 1
ATOM 681 C C . LYS A 1 89 ? -19.537 6.112 19.982 1.00 89.75 89 LYS A C 1
ATOM 683 O O . LYS A 1 89 ? -19.311 6.930 19.090 1.00 89.75 89 LYS A O 1
ATOM 688 N N . PRO A 1 90 ? -20.783 5.859 20.422 1.00 91.56 90 PRO A N 1
ATOM 689 C CA . PRO A 1 90 ? -21.184 4.784 21.334 1.00 91.56 90 PRO A CA 1
ATOM 690 C C . PRO A 1 90 ? -21.045 3.398 20.669 1.00 91.56 90 PRO A C 1
ATOM 692 O O . PRO A 1 90 ? -20.986 3.291 19.446 1.00 91.56 90 PRO A O 1
ATOM 695 N N . TYR A 1 91 ? -20.937 2.331 21.468 1.00 87.44 91 TYR A N 1
ATOM 696 C CA . TYR A 1 91 ? -20.599 0.983 20.975 1.00 87.44 91 TYR A CA 1
ATOM 697 C C . TYR A 1 91 ? -21.661 0.357 20.054 1.00 87.44 91 TYR A C 1
ATOM 699 O O . TYR A 1 91 ? -21.361 -0.547 19.274 1.00 87.44 91 TYR A O 1
ATOM 707 N N . ASP A 1 92 ? -22.905 0.819 20.131 1.00 89.88 92 ASP A N 1
ATOM 708 C CA . ASP A 1 92 ? -24.049 0.381 19.329 1.00 89.88 92 ASP A CA 1
ATOM 709 C C . ASP A 1 92 ? -24.081 1.001 17.919 1.00 89.88 92 ASP A C 1
ATOM 711 O O . ASP A 1 92 ? -24.583 0.346 17.005 1.00 89.88 92 ASP A O 1
ATOM 715 N N . ARG A 1 93 ? -23.442 2.165 17.711 1.00 94.12 93 ARG A N 1
ATOM 716 C CA . ARG A 1 93 ? -23.313 2.885 16.424 1.00 94.12 93 ARG A CA 1
ATOM 717 C C . ARG A 1 93 ? -23.052 1.951 15.231 1.00 94.12 93 ARG A C 1
ATOM 719 O O . ARG A 1 93 ? -22.182 1.082 15.298 1.00 94.12 93 ARG A O 1
ATOM 726 N N . SER A 1 94 ? -23.793 2.130 14.138 1.00 95.31 94 SER A N 1
ATOM 727 C CA . SER A 1 94 ? -23.721 1.296 12.923 1.00 95.31 94 SER A CA 1
ATOM 728 C C . SER A 1 94 ? -22.760 1.814 11.854 1.00 95.31 94 SER A C 1
ATOM 730 O O . SER A 1 94 ? -22.259 1.020 11.067 1.00 95.31 94 SER A O 1
ATOM 732 N N . SER A 1 95 ? -22.497 3.119 11.822 1.00 95.44 95 SER A N 1
ATOM 733 C CA . SER A 1 95 ? -21.703 3.787 10.788 1.00 95.44 95 SER A CA 1
ATOM 734 C C . SER A 1 95 ? -20.922 4.980 11.345 1.00 95.44 95 SER A C 1
ATOM 736 O O . SER A 1 95 ? -21.231 5.486 12.423 1.00 95.44 95 SER A O 1
ATOM 738 N N . VAL A 1 96 ? -19.888 5.418 10.628 1.00 94.88 96 VAL A N 1
ATOM 739 C CA . VAL A 1 96 ? -19.054 6.588 10.957 1.00 94.88 96 VAL A CA 1
ATOM 740 C C . VAL A 1 96 ? -18.844 7.463 9.728 1.00 94.88 96 VAL A C 1
ATOM 742 O O . VAL A 1 96 ? -18.761 6.950 8.615 1.00 94.88 96 VAL A O 1
ATOM 745 N N . THR A 1 97 ? -18.742 8.777 9.919 1.00 92.88 97 THR A N 1
ATOM 746 C CA . THR A 1 97 ? -18.354 9.722 8.862 1.00 92.88 97 THR A CA 1
ATOM 747 C C . THR A 1 97 ? -16.835 9.839 8.764 1.00 92.88 97 THR A C 1
ATOM 749 O O . THR A 1 97 ? -16.112 9.435 9.676 1.00 92.88 97 THR A O 1
ATOM 752 N N . TYR A 1 98 ? -16.352 10.439 7.674 1.00 89.50 98 TYR A N 1
ATOM 753 C CA . TYR A 1 98 ? -14.948 10.837 7.535 1.00 89.50 98 TYR A CA 1
ATOM 754 C C . TYR A 1 98 ? -14.489 11.732 8.701 1.00 89.50 98 TYR A C 1
ATOM 756 O O . TYR A 1 98 ? -13.518 11.399 9.375 1.00 89.50 98 TYR A O 1
ATOM 764 N N . ASP A 1 99 ? -15.237 12.798 9.007 1.00 88.31 99 ASP A N 1
ATOM 765 C CA . ASP A 1 99 ? -14.869 13.769 10.049 1.00 88.31 99 ASP A CA 1
ATOM 766 C C . ASP A 1 99 ? -14.733 13.120 11.435 1.00 88.31 99 ASP A C 1
ATOM 768 O O . ASP A 1 99 ? -13.830 13.457 12.194 1.00 88.31 99 ASP A O 1
ATOM 772 N N . PHE A 1 100 ? -15.577 12.128 11.743 1.00 92.38 100 PHE A N 1
ATOM 773 C CA . PHE A 1 100 ? -15.486 11.370 12.992 1.00 92.38 100 PHE A CA 1
ATOM 774 C C . PHE A 1 100 ? -14.199 10.534 13.087 1.00 92.38 100 PHE A C 1
ATOM 776 O O . PHE A 1 100 ? -13.667 10.355 14.180 1.00 92.38 100 PHE A O 1
ATOM 783 N N . LEU A 1 101 ? -13.693 10.007 11.966 1.00 92.31 101 LEU A N 1
ATOM 784 C CA . LEU A 1 101 ? -12.414 9.292 11.945 1.00 92.31 101 LEU A CA 1
ATOM 785 C C . LEU A 1 101 ? -11.241 10.256 12.134 1.00 92.31 101 LEU A C 1
ATOM 787 O O . LEU A 1 101 ? -10.338 9.951 12.907 1.00 92.31 101 LEU A O 1
ATOM 791 N N . VAL A 1 102 ? -11.283 11.430 11.496 1.00 88.94 102 VAL A N 1
ATOM 792 C CA . VAL A 1 102 ? -10.277 12.490 11.682 1.00 88.94 102 VAL A CA 1
ATOM 793 C C . VAL A 1 102 ? -10.243 12.969 13.132 1.00 88.94 102 VAL A C 1
ATOM 795 O O . VAL A 1 102 ? -9.166 13.019 13.724 1.00 88.94 102 VAL A O 1
ATOM 798 N N . GLU A 1 103 ? -11.406 13.248 13.730 1.00 87.81 103 GLU A N 1
ATOM 799 C CA . GLU A 1 103 ? -11.500 13.618 15.144 1.00 87.81 103 GLU A CA 1
ATOM 800 C C . GLU A 1 103 ? -10.922 12.509 16.031 1.00 87.81 103 GLU A C 1
ATOM 802 O O . GLU A 1 103 ? -10.073 12.799 16.864 1.00 87.81 103 GLU A O 1
ATOM 807 N N . LEU A 1 104 ? -11.294 11.240 15.811 1.00 91.69 104 LEU A N 1
ATOM 808 C CA . LEU A 1 104 ? -10.818 10.099 16.604 1.00 91.69 104 LEU A CA 1
ATOM 809 C C . LEU A 1 104 ? -9.296 9.877 16.510 1.00 91.69 104 LEU A C 1
ATOM 811 O O . LEU A 1 104 ? -8.674 9.513 17.510 1.00 91.69 104 LEU A O 1
ATOM 815 N N . LEU A 1 105 ? -8.697 10.095 15.335 1.00 90.75 105 LEU A N 1
ATOM 816 C CA . LEU A 1 105 ? -7.246 10.044 15.137 1.00 90.75 105 LEU A CA 1
ATOM 817 C C . LEU A 1 105 ? -6.536 11.221 15.824 1.00 90.75 105 LEU A C 1
ATOM 819 O O . LEU A 1 105 ? -5.523 11.021 16.490 1.00 90.75 105 LEU A O 1
ATOM 823 N N . GLY A 1 106 ? -7.090 12.430 15.735 1.00 86.69 106 GLY A N 1
ATOM 824 C CA . GLY A 1 106 ? -6.593 13.591 16.474 1.00 86.69 106 GLY A CA 1
ATOM 825 C C . GLY A 1 106 ? -6.640 13.402 17.989 1.00 86.69 106 GLY A C 1
ATOM 826 O O . GLY A 1 106 ? -5.663 13.650 18.695 1.00 86.69 106 GLY A O 1
ATOM 827 N N . ASP A 1 107 ? -7.763 12.875 18.476 1.00 86.50 107 ASP A N 1
ATOM 828 C CA . ASP A 1 107 ? -7.993 12.516 19.872 1.00 86.50 107 ASP A CA 1
ATOM 829 C C . ASP A 1 107 ? -6.996 11.459 20.373 1.00 86.50 107 ASP A C 1
ATOM 831 O O . ASP A 1 107 ? -6.719 11.414 21.571 1.00 86.50 107 ASP A O 1
ATOM 835 N N . TYR A 1 108 ? -6.494 10.582 19.498 1.00 88.25 108 TYR A N 1
ATOM 836 C CA . TYR A 1 108 ? -5.437 9.625 19.824 1.00 88.25 108 TYR A CA 1
ATOM 837 C C . TYR A 1 108 ? -4.088 10.325 19.976 1.00 88.25 108 TYR A C 1
ATOM 839 O O . TYR A 1 108 ? -3.469 10.202 21.030 1.00 88.25 108 TYR A O 1
ATOM 847 N N . LEU A 1 109 ? -3.671 11.124 18.987 1.00 84.50 109 LEU A N 1
ATOM 848 C CA . LEU A 1 109 ? -2.389 11.838 19.031 1.00 84.50 109 LEU A CA 1
ATOM 849 C C . LEU A 1 109 ? -2.278 12.740 20.273 1.00 84.50 109 LEU A C 1
ATOM 851 O O . LEU A 1 109 ? -1.257 12.727 20.956 1.00 84.50 109 LEU A O 1
ATOM 855 N N . LEU A 1 110 ? -3.367 13.432 20.630 1.00 81.31 110 LEU A N 1
ATOM 856 C CA . LEU A 1 110 ? -3.473 14.252 21.845 1.00 81.31 110 LEU A CA 1
ATOM 857 C C . LEU A 1 110 ? -3.429 13.456 23.165 1.00 81.31 110 LEU A C 1
ATOM 859 O O . LEU A 1 110 ? -3.173 14.042 24.215 1.00 81.31 110 LEU A O 1
ATOM 863 N N . LYS A 1 111 ? -3.689 12.143 23.147 1.00 81.19 111 LYS A N 1
ATOM 864 C CA . LYS A 1 111 ? -3.588 11.259 24.327 1.00 81.19 111 LYS A CA 1
ATOM 865 C C . LYS A 1 111 ? -2.260 10.512 24.398 1.00 81.19 111 LYS A C 1
ATOM 867 O O . LYS A 1 111 ? -1.858 10.130 25.491 1.00 81.19 111 LYS A O 1
ATOM 872 N N . SER A 1 112 ? -1.583 10.340 23.266 1.00 71.31 112 SER A N 1
ATOM 873 C CA . SER A 1 112 ? -0.235 9.768 23.181 1.00 71.31 112 SER A CA 1
ATOM 874 C C . SER A 1 112 ? 0.859 10.717 23.692 1.00 71.31 112 SER A C 1
ATOM 876 O O . SER A 1 112 ? 2.016 10.314 23.783 1.00 71.31 112 SER A O 1
ATOM 878 N N . ILE A 1 113 ? 0.508 11.953 24.079 1.00 64.31 113 ILE A N 1
ATOM 879 C CA . ILE A 1 113 ? 1.388 12.852 24.838 1.00 64.31 113 ILE A CA 1
ATOM 880 C C . ILE A 1 113 ? 1.775 12.178 26.159 1.00 64.31 113 ILE A C 1
ATOM 882 O O . ILE A 1 113 ? 0.890 11.900 26.976 1.00 64.31 113 ILE A O 1
ATOM 886 N N . PRO A 1 114 ? 3.074 12.001 26.456 1.00 57.22 114 PRO A N 1
ATOM 887 C CA . PRO A 1 114 ? 3.503 11.752 27.820 1.00 57.22 114 PRO A CA 1
ATOM 888 C C . PRO A 1 114 ? 3.125 12.980 28.651 1.00 57.22 114 PRO A C 1
ATOM 890 O O . PRO A 1 114 ? 3.739 14.037 28.502 1.00 57.22 114 PRO A O 1
ATOM 893 N N . GLN A 1 115 ? 2.108 12.865 29.510 1.00 47.53 115 GLN A N 1
ATOM 894 C CA . GLN A 1 115 ? 1.822 13.906 30.496 1.00 47.53 115 GLN A CA 1
ATOM 895 C C . GLN A 1 115 ? 3.083 14.085 31.338 1.00 47.53 115 GLN A C 1
ATOM 897 O O . GLN A 1 115 ? 3.457 13.194 32.102 1.00 47.53 115 GLN A O 1
ATOM 902 N N . GLY A 1 116 ? 3.773 15.209 31.143 1.00 44.75 116 GLY A N 1
ATOM 903 C CA . GLY A 1 116 ? 4.962 15.531 31.909 1.00 44.75 116 GLY A CA 1
ATOM 904 C C . GLY A 1 116 ? 4.577 15.601 33.377 1.00 44.75 116 GLY A C 1
ATOM 905 O O . GLY A 1 116 ? 3.790 16.462 33.766 1.00 44.75 116 GLY A O 1
ATOM 906 N N . GLU A 1 117 ? 5.114 14.693 34.191 1.00 32.94 117 GLU A N 1
ATOM 907 C CA . GLU A 1 117 ? 5.005 14.811 35.638 1.00 32.94 117 GLU A CA 1
ATOM 908 C C . GLU A 1 117 ? 5.659 16.130 36.047 1.00 32.94 117 GLU A C 1
ATOM 910 O O . GLU A 1 117 ? 6.884 16.261 36.067 1.00 32.94 117 GLU A O 1
ATOM 915 N N . VAL A 1 118 ? 4.831 17.118 36.386 1.00 32.50 118 VAL A N 1
ATOM 916 C CA . VAL A 1 118 ? 5.280 18.313 37.094 1.00 32.50 118 VAL A CA 1
ATOM 917 C C . VAL A 1 118 ? 5.648 17.864 38.509 1.00 32.50 118 VAL A C 1
ATOM 919 O O . VAL A 1 118 ? 4.845 17.962 39.439 1.00 32.50 118 VAL A O 1
ATOM 922 N N . GLU A 1 119 ? 6.861 17.321 38.677 1.00 28.97 119 GLU A N 1
ATOM 923 C CA . GLU A 1 119 ? 7.451 17.054 39.990 1.00 28.97 119 GLU A CA 1
ATOM 924 C C . GLU A 1 119 ? 7.607 18.391 40.732 1.00 28.97 119 GLU A C 1
ATOM 926 O O . GLU A 1 119 ? 8.643 19.057 40.676 1.00 28.97 119 GLU A O 1
ATOM 931 N N . ILE A 1 120 ? 6.577 18.788 41.485 1.00 36.31 120 ILE A N 1
ATOM 932 C CA . ILE A 1 120 ? 6.688 19.880 42.453 1.00 36.31 120 ILE A CA 1
ATOM 933 C C . ILE A 1 120 ? 7.600 19.405 43.589 1.00 36.31 120 ILE A C 1
ATOM 935 O O . ILE A 1 120 ? 7.148 18.873 44.604 1.00 36.31 120 ILE A O 1
ATOM 939 N N . ARG A 1 121 ? 8.907 19.631 43.439 1.00 28.62 121 ARG A N 1
ATOM 940 C CA . ARG A 1 121 ? 9.895 19.458 44.508 1.00 28.62 121 ARG A CA 1
ATOM 941 C C . ARG A 1 121 ? 10.301 20.794 45.119 1.00 28.62 121 ARG A C 1
ATOM 943 O O . ARG A 1 121 ? 11.362 21.339 44.860 1.00 28.62 121 ARG A O 1
ATOM 950 N N . ASN A 1 122 ? 9.436 21.216 46.040 1.00 30.30 122 ASN A N 1
ATOM 951 C CA . ASN A 1 122 ? 9.744 21.964 47.260 1.00 30.30 122 ASN A CA 1
ATOM 952 C C . ASN A 1 122 ? 10.494 23.307 47.150 1.00 30.30 122 ASN A C 1
ATOM 954 O O . ASN A 1 122 ? 11.720 23.352 47.114 1.00 30.30 122 ASN A O 1
ATOM 958 N N . GLY A 1 123 ? 9.769 24.380 47.494 1.00 26.08 123 GLY A N 1
ATOM 959 C CA . GLY A 1 123 ? 10.170 25.086 48.717 1.00 26.08 123 GLY A CA 1
ATOM 960 C C . GLY A 1 123 ? 10.135 26.611 48.735 1.00 26.08 123 GLY A C 1
ATOM 961 O O . GLY A 1 123 ? 11.183 27.215 48.946 1.00 26.08 123 GLY A O 1
ATOM 962 N N . LEU A 1 124 ? 8.946 27.236 48.733 1.00 25.42 124 LEU A N 1
ATOM 963 C CA . LEU A 1 124 ? 8.772 28.452 49.545 1.00 25.42 124 LEU A CA 1
ATOM 964 C C . LEU A 1 124 ? 7.347 28.662 50.095 1.00 25.42 124 LEU A C 1
ATOM 966 O O . LEU A 1 124 ? 6.415 29.016 49.389 1.00 25.42 124 LEU A O 1
ATOM 970 N N . GLN A 1 125 ? 7.246 28.438 51.406 1.00 26.42 125 GLN A N 1
ATOM 971 C CA . GLN A 1 125 ? 6.361 29.053 52.404 1.00 26.42 125 GLN A CA 1
ATOM 972 C C . GLN A 1 125 ? 4.905 29.447 52.061 1.00 26.42 125 GLN A C 1
ATOM 974 O O . GLN A 1 125 ? 4.605 30.463 51.440 1.00 26.42 125 GLN A O 1
ATOM 979 N N . VAL A 1 126 ? 3.988 28.709 52.696 1.00 28.48 126 VAL A N 1
ATOM 980 C CA . VAL A 1 126 ? 2.578 29.066 52.914 1.00 28.48 126 VAL A CA 1
ATOM 981 C C . VAL A 1 126 ? 2.436 30.445 53.572 1.00 28.48 126 VAL A C 1
ATOM 983 O O . VAL A 1 126 ? 2.918 30.650 54.686 1.00 28.48 126 VAL A O 1
ATOM 986 N N . THR A 1 127 ? 1.647 31.336 52.963 1.00 26.94 127 THR A N 1
ATOM 987 C CA . THR A 1 127 ? 0.920 32.402 53.678 1.00 26.94 127 THR A CA 1
ATOM 988 C C . THR A 1 127 ? -0.533 32.479 53.182 1.00 26.94 127 THR A C 1
ATOM 990 O O . THR A 1 127 ? -0.826 32.191 52.026 1.00 26.94 127 THR A O 1
ATOM 993 N N . ASN A 1 128 ? -1.470 32.769 54.091 1.00 27.12 128 ASN A N 1
ATOM 994 C CA . ASN A 1 128 ? -2.917 32.603 53.873 1.00 27.12 128 ASN A CA 1
ATOM 995 C C . ASN A 1 128 ? -3.561 33.758 53.079 1.00 27.12 128 ASN A C 1
ATOM 997 O O . ASN A 1 128 ? -3.276 34.918 53.368 1.00 27.12 128 ASN A O 1
ATOM 1001 N N . GLY A 1 129 ? -4.531 33.460 52.194 1.00 24.80 129 GLY A N 1
ATOM 1002 C CA . GLY A 1 129 ? -5.139 34.478 51.313 1.00 24.80 129 GLY A CA 1
ATOM 1003 C C . GLY A 1 129 ? -6.528 34.195 50.704 1.00 24.80 129 GLY A C 1
ATOM 1004 O O . GLY A 1 129 ? -6.710 34.430 49.523 1.00 24.80 129 GLY A O 1
ATOM 1005 N N . LYS A 1 130 ? -7.495 33.705 51.497 1.00 26.70 130 LYS A N 1
ATOM 1006 C CA . LYS A 1 130 ? -8.973 33.847 51.337 1.00 26.70 130 LYS A CA 1
ATOM 1007 C C . LYS A 1 130 ? -9.627 33.985 49.927 1.00 26.70 130 LYS A C 1
ATOM 1009 O O . LYS A 1 130 ? -9.601 35.051 49.330 1.00 26.70 130 LYS A O 1
ATOM 1014 N N . SER A 1 131 ? -10.459 32.984 49.600 1.00 25.22 131 SER A N 1
ATOM 1015 C CA . SER A 1 131 ? -11.833 33.075 49.029 1.00 25.22 131 SER A CA 1
ATOM 1016 C C . SER A 1 131 ? -12.139 33.948 47.792 1.00 25.22 131 SER A C 1
ATOM 1018 O O . SER A 1 131 ? -12.110 35.173 47.879 1.00 25.22 131 SER A O 1
ATOM 1020 N N . SER A 1 132 ? -12.759 33.341 46.770 1.00 27.08 132 SER A N 1
ATOM 1021 C CA . SER A 1 132 ? -14.233 33.394 46.607 1.00 27.08 132 SER A CA 1
ATOM 1022 C C . SER A 1 132 ? -14.745 32.531 45.446 1.00 27.08 132 SER A C 1
ATOM 1024 O O . SER A 1 132 ? -13.982 32.092 44.593 1.00 27.08 132 SER A O 1
ATOM 1026 N N . GLN A 1 133 ? -16.050 32.254 45.463 1.00 29.39 133 GLN A N 1
ATOM 1027 C CA . GLN A 1 133 ? -16.779 31.498 44.442 1.00 29.39 133 GLN A CA 1
ATOM 1028 C C . GLN A 1 133 ? -16.955 32.321 43.155 1.00 29.39 133 GLN A C 1
ATOM 1030 O O . GLN A 1 133 ? -17.096 33.538 43.232 1.00 29.39 133 GLN A O 1
ATOM 1035 N N . ASN A 1 134 ? -17.083 31.644 42.011 1.00 25.84 134 ASN A N 1
ATOM 1036 C CA . ASN A 1 134 ? -18.297 31.751 41.194 1.00 25.84 134 ASN A CA 1
ATOM 1037 C C . ASN A 1 134 ? -18.413 30.572 40.218 1.00 25.84 134 ASN A C 1
ATOM 1039 O O . ASN A 1 134 ? -17.445 30.170 39.581 1.00 25.84 134 ASN A O 1
ATOM 1043 N N . GLN A 1 135 ? -19.623 30.023 40.133 1.00 31.41 135 GLN A N 1
ATOM 1044 C CA . GLN A 1 135 ? -20.057 29.160 39.039 1.00 31.41 135 GLN A CA 1
ATOM 1045 C C . GLN A 1 135 ? -20.702 30.058 37.986 1.00 31.41 135 GLN A C 1
ATOM 1047 O O . GLN A 1 135 ? -21.531 30.888 38.350 1.00 31.41 135 GLN A O 1
ATOM 1052 N N . GLU A 1 136 ? -20.412 29.840 36.707 1.00 25.97 136 GLU A N 1
ATOM 1053 C CA . GLU A 1 136 ? -21.307 30.275 35.634 1.00 25.97 136 GLU A CA 1
ATOM 1054 C C . GLU A 1 136 ? -21.343 29.198 34.546 1.00 25.97 136 GLU A C 1
ATOM 1056 O O . GLU A 1 136 ? -20.384 28.979 33.807 1.00 25.97 136 GLU A O 1
ATOM 1061 N N . GLU A 1 137 ? -22.462 28.476 34.485 1.00 27.94 137 GLU A N 1
ATOM 1062 C CA . GLU A 1 137 ? -22.785 27.625 33.346 1.00 27.94 137 GLU A CA 1
ATOM 1063 C C . GLU A 1 137 ? -23.095 28.529 32.149 1.00 27.94 137 GLU A C 1
ATOM 1065 O O . GLU A 1 137 ? -24.014 29.344 32.219 1.00 27.94 137 GLU A O 1
ATOM 1070 N N . THR A 1 138 ? -22.412 28.342 31.019 1.00 24.11 138 THR A N 1
ATOM 1071 C CA . THR A 1 138 ? -22.875 28.912 29.747 1.00 24.11 138 THR A CA 1
ATOM 1072 C C . THR A 1 138 ? -23.141 27.795 28.751 1.00 24.11 138 THR A C 1
ATOM 1074 O O . THR A 1 138 ? -22.225 27.231 28.158 1.00 24.11 138 THR A O 1
ATOM 1077 N N . LYS A 1 139 ? -24.425 27.488 28.540 1.00 28.50 139 LYS A N 1
ATOM 1078 C CA . LYS A 1 139 ? -24.867 26.758 27.348 1.00 28.50 139 LYS A CA 1
ATOM 1079 C C . LYS A 1 139 ? -24.495 27.573 26.113 1.00 28.50 139 LYS A C 1
ATOM 1081 O O . LYS A 1 139 ? -25.027 28.668 25.941 1.00 28.50 139 LYS A O 1
ATOM 1086 N N . LEU A 1 140 ? -23.702 26.999 25.215 1.00 25.52 140 LEU A N 1
ATOM 1087 C CA . LEU A 1 140 ? -23.643 27.450 23.830 1.00 25.52 140 LEU A CA 1
ATOM 1088 C C . LEU A 1 140 ? -24.153 26.343 22.916 1.00 25.52 140 LEU A C 1
ATOM 1090 O O . LEU A 1 140 ? -23.616 25.243 22.841 1.00 25.52 140 LEU A O 1
ATOM 1094 N N . GLN A 1 141 ? -25.267 26.667 22.276 1.00 31.75 141 GLN A N 1
ATOM 1095 C CA . GLN A 1 141 ? -25.935 25.890 21.254 1.00 31.75 141 GLN A CA 1
ATOM 1096 C C . GLN A 1 141 ? -25.632 26.603 19.937 1.00 31.75 141 GLN A C 1
ATOM 1098 O O . GLN A 1 141 ? -26.069 27.737 19.751 1.00 31.75 141 GLN A O 1
ATOM 1103 N N . SER A 1 142 ? -24.862 25.976 19.051 1.00 27.64 142 SER A N 1
ATOM 1104 C CA . SER A 1 142 ? -24.546 26.545 17.741 1.00 27.64 142 SER A CA 1
ATOM 1105 C C . SER A 1 142 ? -24.462 25.458 16.681 1.00 27.64 142 SER A C 1
ATOM 1107 O O . SER A 1 142 ? -23.490 24.705 16.628 1.00 27.64 142 SER A O 1
ATOM 1109 N N . ASP A 1 143 ? -25.465 25.427 15.809 1.00 31.28 143 ASP A N 1
ATOM 1110 C CA . ASP A 1 143 ? -25.319 24.847 14.481 1.00 31.28 143 ASP A CA 1
ATOM 1111 C C . ASP A 1 143 ? -24.203 25.603 13.747 1.00 31.28 143 ASP A C 1
ATOM 1113 O O . ASP A 1 143 ? -24.324 26.804 13.513 1.00 31.28 143 ASP A O 1
ATOM 1117 N N . ASN A 1 144 ? -23.125 24.914 13.382 1.00 28.16 144 ASN A N 1
ATOM 1118 C CA . ASN A 1 144 ? -22.179 25.371 12.369 1.00 28.16 144 ASN A CA 1
ATOM 1119 C C . ASN A 1 144 ? -21.466 24.158 11.776 1.00 28.16 144 ASN A C 1
ATOM 1121 O O . ASN A 1 144 ? -20.777 23.421 12.477 1.00 28.16 144 ASN A O 1
ATOM 1125 N N . VAL A 1 145 ? -21.610 23.973 10.466 1.00 37.19 145 VAL A N 1
ATOM 1126 C CA . VAL A 1 145 ? -20.757 23.064 9.698 1.00 37.19 145 VAL A CA 1
ATOM 1127 C C . VAL A 1 145 ? -19.443 23.808 9.443 1.00 37.19 145 VAL A C 1
ATOM 1129 O O . VAL A 1 145 ? -19.339 24.536 8.459 1.00 37.19 145 VAL A O 1
ATOM 1132 N N . SER A 1 146 ? -18.473 23.668 10.353 1.00 36.31 146 SER A N 1
ATOM 1133 C CA . SER A 1 146 ? -17.075 24.067 10.122 1.00 36.31 146 SER A CA 1
ATOM 1134 C C . SER A 1 146 ? -16.145 22.866 10.260 1.00 36.31 146 SER A C 1
ATOM 1136 O O . SER A 1 146 ? -16.496 21.855 10.869 1.00 36.31 146 SER A O 1
ATOM 1138 N N . ASN A 1 147 ? -14.982 22.961 9.626 1.00 48.44 147 ASN A N 1
ATOM 1139 C CA . ASN A 1 147 ? -14.089 21.836 9.362 1.00 48.44 147 ASN A CA 1
ATOM 1140 C C . ASN A 1 147 ? -13.579 21.191 10.662 1.00 48.44 147 ASN A C 1
ATOM 1142 O O . ASN A 1 147 ? -12.982 21.876 11.487 1.00 48.44 147 ASN A O 1
ATOM 1146 N N . GLY A 1 148 ? -13.696 19.865 10.807 1.00 46.41 148 GLY A N 1
ATOM 1147 C CA . GLY A 1 148 ? -13.186 19.152 11.994 1.00 46.41 148 GLY A CA 1
ATOM 1148 C C . GLY A 1 148 ? -11.678 19.330 12.235 1.00 46.41 148 GLY A C 1
ATOM 1149 O O . GLY A 1 148 ? -11.220 19.265 13.370 1.00 46.41 148 GLY A O 1
ATOM 1150 N N . VAL A 1 149 ? -10.912 19.643 11.184 1.00 51.94 149 VAL A N 1
ATOM 1151 C CA . VAL A 1 149 ? -9.486 20.011 11.269 1.00 51.94 149 VAL A CA 1
ATOM 1152 C C . VAL A 1 149 ? -9.279 21.323 12.040 1.00 51.94 149 VAL A C 1
ATOM 1154 O O . VAL A 1 149 ? -8.323 21.446 12.794 1.00 51.94 149 VAL A O 1
ATOM 1157 N N . GLU A 1 150 ? -10.176 22.301 11.889 1.00 52.75 150 GLU A N 1
ATOM 1158 C CA . GLU A 1 150 ? -10.092 23.614 12.544 1.00 52.75 150 GLU A CA 1
ATOM 1159 C C . GLU A 1 150 ? -10.345 23.500 14.055 1.00 52.75 150 GLU A C 1
ATOM 1161 O O . GLU A 1 150 ? -9.585 24.041 14.857 1.00 52.75 150 GLU A O 1
ATOM 1166 N N . ASP A 1 151 ? -11.355 22.721 14.452 1.00 56.69 151 ASP A N 1
ATOM 1167 C CA . ASP A 1 151 ? -11.616 22.370 15.855 1.00 56.69 151 ASP A CA 1
ATOM 1168 C C . ASP A 1 151 ? -10.422 21.634 16.491 1.00 56.69 151 ASP A C 1
ATOM 1170 O O . ASP A 1 151 ? -10.018 21.925 17.618 1.00 56.69 151 ASP A O 1
ATOM 1174 N N . LEU A 1 152 ? -9.786 20.739 15.735 1.00 54.62 152 LEU A N 1
ATOM 1175 C CA . LEU A 1 152 ? -8.635 19.971 16.196 1.00 54.62 152 LEU A CA 1
ATOM 1176 C C . LEU A 1 152 ? -7.368 20.835 16.352 1.00 54.62 152 LEU A C 1
ATOM 1178 O O . LEU A 1 152 ? -6.672 20.714 17.360 1.00 54.62 152 LEU A O 1
ATOM 1182 N N . THR A 1 153 ? -7.117 21.780 15.439 1.00 55.47 153 THR A N 1
ATOM 1183 C CA . THR A 1 153 ? -6.065 22.805 15.592 1.00 55.47 153 THR A CA 1
ATOM 1184 C C . THR A 1 153 ? -6.308 23.678 16.828 1.00 55.47 153 THR A C 1
ATOM 1186 O O . THR A 1 153 ? -5.378 23.937 17.592 1.00 55.47 153 THR A O 1
ATOM 1189 N N . ASN A 1 154 ? -7.557 24.082 17.087 1.00 58.84 154 ASN A N 1
ATOM 1190 C CA . ASN A 1 154 ? -7.908 24.865 18.276 1.00 58.84 154 ASN A CA 1
ATOM 1191 C C . ASN A 1 154 ? -7.679 24.075 19.580 1.00 58.84 154 ASN A C 1
ATOM 1193 O O . ASN A 1 154 ? -7.092 24.610 20.523 1.00 58.84 154 ASN A O 1
ATOM 1197 N N . LYS A 1 155 ? -8.054 22.785 19.616 1.00 59.91 155 LYS A N 1
ATOM 1198 C CA . LYS A 1 155 ? -7.757 21.865 20.733 1.00 59.91 155 LYS A CA 1
ATOM 1199 C C . LYS A 1 155 ? -6.244 21.766 20.998 1.00 59.91 155 LYS A C 1
ATOM 1201 O O . LYS A 1 155 ? -5.820 21.861 22.149 1.00 59.91 155 LYS A O 1
ATOM 1206 N N . VAL A 1 156 ? -5.413 21.655 19.955 1.00 56.06 156 VAL A N 1
ATOM 1207 C CA . VAL A 1 156 ? -3.938 21.655 20.082 1.00 56.06 156 VAL A CA 1
ATOM 1208 C C . VAL A 1 156 ? -3.415 22.979 20.639 1.00 56.06 156 VAL A C 1
ATOM 1210 O O . VAL A 1 156 ? -2.588 22.970 21.554 1.00 56.06 156 VAL A O 1
ATOM 1213 N N . GLN A 1 157 ? -3.898 24.115 20.129 1.00 54.16 157 GLN A N 1
ATOM 1214 C CA . GLN A 1 157 ? -3.502 25.446 20.599 1.00 54.16 157 GLN A CA 1
ATOM 1215 C C . GLN A 1 157 ? -3.780 25.601 22.105 1.00 54.16 157 GLN A C 1
ATOM 1217 O O . GLN A 1 157 ? -2.927 26.093 22.843 1.00 54.16 157 GLN A O 1
ATOM 1222 N N . GLN A 1 158 ? -4.938 25.123 22.574 1.00 57.34 158 GLN A N 1
ATOM 1223 C CA . GLN A 1 158 ? -5.311 25.142 23.988 1.00 57.34 158 GLN A CA 1
ATOM 1224 C C . GLN A 1 158 ? -4.403 24.246 24.846 1.00 57.34 158 GLN A C 1
ATOM 1226 O O . GLN A 1 158 ? -3.847 24.727 25.830 1.00 57.34 158 GLN A O 1
ATOM 1231 N N . VAL A 1 159 ? -4.166 22.991 24.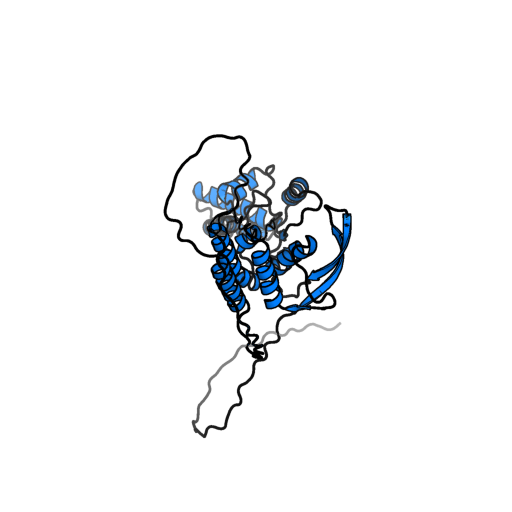448 1.00 52.56 159 VAL A N 1
ATOM 1232 C CA . VAL A 1 159 ? -3.256 22.075 25.171 1.00 52.56 159 VAL A CA 1
ATOM 1233 C C . VAL A 1 159 ? -1.821 22.626 25.225 1.00 52.56 159 VAL A C 1
ATOM 1235 O O . VAL A 1 159 ? -1.123 22.461 26.223 1.00 52.56 159 VAL A O 1
ATOM 1238 N N . THR A 1 160 ? -1.384 23.342 24.185 1.00 47.97 160 THR A N 1
ATOM 1239 C CA . THR A 1 160 ? -0.076 24.026 24.149 1.00 47.97 160 THR A CA 1
ATOM 1240 C C . THR A 1 160 ? 0.010 25.158 25.181 1.00 47.97 160 THR A C 1
ATOM 1242 O O . THR A 1 160 ? 1.038 25.332 25.833 1.00 47.97 160 THR A O 1
ATOM 1245 N N . LEU A 1 161 ? -1.074 25.921 25.352 1.00 49.88 161 LEU A N 1
ATOM 1246 C CA . LEU A 1 161 ? -1.166 27.005 26.334 1.00 49.88 161 LEU A CA 1
ATOM 1247 C C . LEU A 1 161 ? -1.269 26.474 27.772 1.00 49.88 161 LEU A C 1
ATOM 1249 O O . LEU A 1 161 ? -0.662 27.047 28.675 1.00 49.88 161 LEU A O 1
ATOM 1253 N N . GLU A 1 162 ? -1.994 25.374 27.983 1.00 48.03 162 GLU A N 1
ATOM 1254 C CA . GLU A 1 162 ? -2.170 24.736 29.295 1.00 48.03 162 GLU A CA 1
ATOM 1255 C C . GLU A 1 162 ? -0.891 24.036 29.793 1.00 48.03 162 GLU A C 1
ATOM 1257 O O . GLU A 1 162 ? -0.633 24.035 30.996 1.00 48.03 162 GLU A O 1
ATOM 1262 N N . ASN A 1 163 ? -0.051 23.519 28.887 1.00 46.91 163 ASN A N 1
ATOM 1263 C CA . ASN A 1 163 ? 1.223 22.866 29.227 1.00 46.91 163 ASN A CA 1
ATOM 1264 C C . ASN A 1 163 ? 2.417 23.827 29.414 1.00 46.91 163 ASN A C 1
ATOM 1266 O O . ASN A 1 163 ? 3.496 23.374 29.787 1.00 46.91 163 ASN A O 1
ATOM 1270 N N . GLY A 1 164 ? 2.234 25.136 29.203 1.00 40.47 164 GLY A N 1
ATOM 1271 C CA . GLY A 1 164 ? 3.194 26.176 29.590 1.00 40.47 164 GLY A CA 1
ATOM 1272 C C . GLY A 1 164 ? 4.471 26.256 28.744 1.00 40.47 164 GLY A C 1
ATOM 1273 O O . GLY A 1 164 ? 5.483 25.629 29.047 1.00 40.47 164 GLY A O 1
ATOM 1274 N N . VAL A 1 165 ? 4.477 27.141 27.743 1.00 35.72 165 VAL A N 1
ATOM 1275 C CA . VAL A 1 165 ? 5.709 27.513 27.027 1.00 35.72 165 VAL A CA 1
ATOM 1276 C C . VAL A 1 165 ? 6.578 28.419 27.907 1.00 35.72 165 VAL A C 1
ATOM 1278 O O . VAL A 1 165 ? 6.314 29.616 28.033 1.00 35.72 165 VAL A O 1
ATOM 1281 N N . ALA A 1 166 ? 7.640 27.857 28.484 1.00 37.59 166 ALA A N 1
ATOM 1282 C CA . ALA A 1 166 ? 8.792 28.618 28.957 1.00 37.59 166 ALA A CA 1
ATOM 1283 C C . ALA A 1 166 ? 9.829 28.727 27.824 1.00 37.59 166 ALA A C 1
ATOM 1285 O O . ALA A 1 166 ? 10.242 27.718 27.253 1.00 37.59 166 ALA A O 1
ATOM 1286 N N . GLU A 1 167 ? 10.255 29.949 27.485 1.00 36.25 167 GLU A N 1
ATOM 1287 C CA . GLU A 1 167 ? 11.396 30.173 26.585 1.00 36.25 167 GLU A CA 1
ATOM 1288 C C . GLU A 1 167 ? 12.718 29.872 27.316 1.00 36.25 167 GLU A C 1
ATOM 1290 O O . GLU A 1 167 ? 13.409 30.789 27.772 1.00 36.25 167 GLU A O 1
ATOM 1295 N N . ASP A 1 168 ? 13.090 28.597 27.422 1.00 33.31 168 ASP A N 1
ATOM 1296 C CA . ASP A 1 168 ? 14.376 28.208 28.008 1.00 33.31 168 ASP A CA 1
ATOM 1297 C C . ASP A 1 168 ? 15.536 28.524 27.050 1.00 33.31 168 ASP A C 1
ATOM 1299 O O . ASP A 1 168 ? 15.902 27.761 26.153 1.00 33.31 168 ASP A O 1
ATOM 1303 N N . LYS A 1 169 ? 16.133 29.700 27.261 1.00 33.47 169 LYS A N 1
ATOM 1304 C CA . LYS A 1 169 ? 17.402 30.103 26.651 1.00 33.47 169 LYS A CA 1
ATOM 1305 C C . LYS A 1 169 ? 18.568 29.452 27.389 1.00 33.47 169 LYS A C 1
ATOM 1307 O O . LYS A 1 169 ? 18.743 29.707 28.574 1.00 33.47 169 LYS A O 1
ATOM 1312 N N . GLU A 1 170 ? 19.382 28.719 26.631 1.00 35.94 170 GLU A N 1
ATOM 1313 C CA . GLU A 1 170 ? 20.752 28.276 26.939 1.00 35.94 170 GLU A CA 1
ATOM 1314 C C . GLU A 1 170 ? 20.998 27.585 28.296 1.00 35.94 170 GLU A C 1
ATOM 1316 O O . GLU A 1 170 ? 21.022 28.215 29.349 1.00 35.94 170 GLU A O 1
ATOM 1321 N N . ASN A 1 171 ? 21.420 26.316 28.244 1.00 29.38 171 ASN A N 1
ATOM 1322 C CA . ASN A 1 171 ? 22.683 25.909 28.877 1.00 29.38 171 ASN A CA 1
ATOM 1323 C C . ASN A 1 171 ? 23.156 24.534 28.371 1.00 29.38 171 ASN A C 1
ATOM 1325 O O . ASN A 1 171 ? 22.677 23.492 28.815 1.00 29.38 171 ASN A O 1
ATOM 1329 N N . GLU A 1 172 ? 24.171 24.521 27.504 1.00 34.62 172 GLU A N 1
ATOM 1330 C CA . GLU A 1 172 ? 25.009 23.332 27.326 1.00 34.62 172 GLU A CA 1
ATOM 1331 C C . GLU A 1 172 ? 25.878 23.130 28.578 1.00 34.62 172 GLU A C 1
ATOM 1333 O O . GLU A 1 172 ? 26.904 23.789 28.752 1.00 34.62 172 GLU A O 1
ATOM 1338 N N . GLN A 1 173 ? 25.516 22.175 29.437 1.00 31.98 173 GLN A N 1
ATOM 1339 C CA . GLN A 1 173 ? 26.463 21.581 30.386 1.00 31.98 173 GLN A CA 1
ATOM 1340 C C . GLN A 1 173 ? 26.418 20.057 30.306 1.00 31.98 173 GLN A C 1
ATOM 1342 O O . GLN A 1 173 ? 25.617 19.385 30.949 1.00 31.98 173 GLN A O 1
ATOM 1347 N N . ILE A 1 174 ? 27.339 19.516 29.505 1.00 36.88 174 ILE A N 1
ATOM 1348 C CA . ILE A 1 174 ? 27.616 18.082 29.401 1.00 36.88 174 ILE A CA 1
ATOM 1349 C C . ILE A 1 174 ? 28.086 17.577 30.767 1.00 36.88 174 ILE A C 1
ATOM 1351 O O . ILE A 1 174 ? 29.213 17.866 31.176 1.00 36.88 174 ILE A O 1
ATOM 1355 N N . ASN A 1 175 ? 27.267 16.771 31.442 1.00 32.16 175 ASN A N 1
ATOM 1356 C CA . ASN A 1 175 ? 27.674 16.092 32.666 1.00 32.16 175 ASN A CA 1
ATOM 1357 C C . ASN A 1 175 ? 27.851 14.593 32.399 1.00 32.16 175 ASN A C 1
ATOM 1359 O O . ASN A 1 175 ? 26.897 13.870 32.128 1.00 32.16 175 ASN A O 1
ATOM 1363 N N . LYS A 1 176 ? 29.103 14.128 32.429 1.00 40.44 176 LYS A N 1
ATOM 1364 C CA . LYS A 1 176 ? 29.430 12.706 32.269 1.00 40.44 176 LYS A CA 1
ATOM 1365 C C . LYS A 1 176 ? 29.213 11.965 33.588 1.00 40.44 176 LYS A C 1
ATOM 1367 O O . LYS A 1 176 ? 29.634 12.463 34.628 1.00 40.44 176 LYS A O 1
ATOM 1372 N N . ASN A 1 177 ? 28.727 10.725 33.466 1.00 34.66 177 ASN A N 1
ATOM 1373 C CA . ASN A 1 177 ? 28.665 9.631 34.454 1.00 34.66 177 ASN A CA 1
ATOM 1374 C C . ASN A 1 177 ? 27.277 9.385 35.072 1.00 34.66 177 ASN A C 1
ATOM 1376 O O . ASN A 1 177 ? 26.962 9.911 36.136 1.00 34.66 177 ASN A O 1
ATOM 1380 N N . ASN A 1 178 ? 26.517 8.445 34.505 1.00 33.44 178 ASN A N 1
ATOM 1381 C CA . ASN A 1 178 ? 26.438 7.069 35.019 1.00 33.44 178 ASN A CA 1
ATOM 1382 C C . ASN A 1 178 ? 25.717 6.163 34.004 1.00 33.44 178 ASN A C 1
ATOM 1384 O O . ASN A 1 178 ? 25.072 6.651 33.085 1.00 33.44 178 ASN A O 1
ATOM 1388 N N . GLY A 1 179 ? 25.899 4.845 34.122 1.00 38.69 179 GLY A N 1
ATOM 1389 C CA . GLY A 1 179 ? 25.382 3.859 33.166 1.00 38.69 179 GLY A CA 1
ATOM 1390 C C . GLY A 1 179 ? 23.897 3.550 33.345 1.00 38.69 179 GLY A C 1
ATOM 1391 O O . GLY A 1 179 ? 23.556 2.440 33.744 1.00 38.69 179 GLY A O 1
ATOM 1392 N N . GLU A 1 180 ? 23.041 4.517 33.040 1.00 32.00 180 GLU A N 1
ATOM 1393 C CA . GLU A 1 180 ? 21.600 4.340 32.869 1.00 32.00 180 GLU A CA 1
ATOM 1394 C C . GLU A 1 180 ? 21.285 4.561 31.382 1.00 32.00 180 GLU A C 1
ATOM 1396 O O . GLU A 1 180 ? 21.873 5.435 30.744 1.00 32.00 180 GLU A O 1
ATOM 1401 N N . VAL A 1 181 ? 20.448 3.711 30.781 1.00 32.03 181 VAL A N 1
ATOM 1402 C CA . VAL A 1 181 ? 20.070 3.886 29.372 1.00 32.03 181 VAL A CA 1
ATOM 1403 C C . VAL A 1 181 ? 19.043 5.004 29.331 1.00 32.03 181 VAL A C 1
ATOM 1405 O O . VAL A 1 181 ? 17.874 4.761 29.627 1.00 32.03 181 VAL A O 1
ATOM 1408 N N . ASP A 1 182 ? 19.487 6.213 28.984 1.00 32.38 182 ASP A N 1
ATOM 1409 C CA . ASP A 1 182 ? 18.600 7.349 28.748 1.00 32.38 182 ASP A CA 1
ATOM 1410 C C . ASP A 1 182 ? 17.553 6.954 27.702 1.00 32.38 182 ASP A C 1
ATOM 1412 O O . ASP A 1 182 ? 17.825 6.870 26.500 1.00 32.38 182 ASP A O 1
ATOM 1416 N N . ILE A 1 183 ? 16.329 6.704 28.171 1.00 40.22 183 ILE A N 1
ATOM 1417 C CA . ILE A 1 183 ? 15.154 6.645 27.313 1.00 40.22 183 ILE A CA 1
ATOM 1418 C C . ILE A 1 183 ? 14.963 8.076 26.826 1.00 40.22 183 ILE A C 1
ATOM 1420 O O . ILE A 1 183 ? 14.401 8.902 27.548 1.00 40.22 183 ILE A O 1
ATOM 1424 N N . ILE A 1 184 ? 15.480 8.369 25.630 1.00 43.16 184 ILE A N 1
ATOM 1425 C CA . ILE A 1 184 ? 15.362 9.675 24.981 1.00 43.16 184 ILE A CA 1
ATOM 1426 C C . ILE A 1 184 ? 13.869 9.973 24.834 1.00 43.16 184 ILE A C 1
ATOM 1428 O O . ILE A 1 184 ? 13.205 9.483 23.921 1.00 43.16 184 ILE A O 1
ATOM 1432 N N . ARG A 1 185 ? 13.324 10.749 25.775 1.00 52.31 185 ARG A N 1
ATOM 1433 C CA . ARG A 1 185 ? 11.961 11.263 25.687 1.00 52.31 185 ARG A CA 1
ATOM 1434 C C . ARG A 1 185 ? 11.953 12.270 24.533 1.00 52.31 185 ARG A C 1
ATOM 1436 O O . ARG A 1 185 ? 12.770 13.193 24.582 1.00 52.31 185 ARG A O 1
ATOM 1443 N N . PRO A 1 186 ? 11.083 12.115 23.517 1.00 55.97 186 PRO A N 1
ATOM 1444 C CA . PRO A 1 186 ? 10.939 13.114 22.463 1.00 55.97 186 PRO A CA 1
ATOM 1445 C C . PRO A 1 186 ? 10.704 14.487 23.087 1.00 55.97 186 PRO A C 1
ATOM 1447 O O . PRO A 1 186 ? 9.964 14.598 24.072 1.00 55.97 186 PRO A O 1
ATOM 1450 N N . SER A 1 187 ? 11.343 15.528 22.557 1.00 67.69 187 SER A N 1
ATOM 1451 C CA . SER A 1 187 ? 11.144 16.864 23.104 1.00 67.69 187 SER A CA 1
ATOM 1452 C C . SER A 1 187 ? 9.712 17.333 22.837 1.00 67.69 187 SER A C 1
ATOM 1454 O O . SER A 1 187 ? 9.050 16.892 21.893 1.00 67.69 187 SER A O 1
ATOM 1456 N N . LEU A 1 188 ? 9.225 18.283 23.641 1.00 64.00 188 LEU A N 1
ATOM 1457 C CA . LEU A 1 188 ? 7.924 18.912 23.393 1.00 64.00 188 LEU A CA 1
ATOM 1458 C C . LEU A 1 188 ? 7.870 19.561 21.991 1.00 64.00 188 LEU A C 1
ATOM 1460 O O . LEU A 1 188 ? 6.811 19.616 21.371 1.00 64.00 188 LEU A O 1
ATOM 1464 N N . LEU A 1 189 ? 9.023 19.986 21.459 1.00 66.50 189 LEU A N 1
ATOM 1465 C CA . LEU A 1 189 ? 9.165 20.514 20.104 1.00 66.50 189 LEU A CA 1
ATOM 1466 C C . LEU A 1 189 ? 8.994 19.424 19.031 1.00 66.50 189 LEU A C 1
ATOM 1468 O O . LEU A 1 189 ? 8.243 19.636 18.080 1.00 66.50 189 LEU A O 1
ATOM 1472 N N . ASP A 1 190 ? 9.616 18.253 19.210 1.00 68.00 190 ASP A N 1
ATOM 1473 C CA . ASP A 1 190 ? 9.439 17.095 18.315 1.00 68.00 190 ASP A CA 1
ATOM 1474 C C . ASP A 1 190 ? 7.974 16.642 18.303 1.00 68.00 190 ASP A C 1
ATOM 1476 O O . ASP A 1 190 ? 7.416 16.322 17.251 1.00 68.00 190 ASP A O 1
ATOM 1480 N N . TYR A 1 191 ? 7.319 16.683 19.466 1.00 67.62 191 TYR A N 1
ATOM 1481 C CA . TYR A 1 191 ? 5.894 16.405 19.599 1.00 67.62 191 TYR A CA 1
ATOM 1482 C C . TYR A 1 191 ? 5.017 17.419 18.844 1.00 67.62 191 TYR A C 1
ATOM 1484 O O . TYR A 1 191 ? 4.159 17.021 18.053 1.00 67.62 191 TYR A O 1
ATOM 1492 N N . HIS A 1 192 ? 5.239 18.727 19.023 1.00 67.62 192 HIS A N 1
ATOM 1493 C CA . HIS A 1 192 ? 4.509 19.749 18.263 1.00 67.62 192 HIS A CA 1
ATOM 1494 C C . HIS A 1 192 ? 4.741 19.625 16.756 1.00 67.62 192 HIS A C 1
ATOM 1496 O O . HIS A 1 192 ? 3.812 19.846 15.978 1.00 67.62 192 HIS A O 1
ATOM 1502 N N . HIS A 1 193 ? 5.948 19.255 16.326 1.00 73.00 193 HIS A N 1
ATOM 1503 C CA . HIS A 1 193 ? 6.217 18.978 14.922 1.00 73.00 193 HIS A CA 1
ATOM 1504 C C . HIS A 1 193 ? 5.406 17.766 14.435 1.00 73.00 193 HIS A C 1
ATOM 1506 O O . HIS A 1 193 ? 4.653 17.888 13.473 1.00 73.00 193 HIS A O 1
ATOM 1512 N N . THR A 1 194 ? 5.468 16.648 15.163 1.00 72.12 194 THR A N 1
ATOM 1513 C CA . THR A 1 194 ? 4.745 15.395 14.879 1.00 72.12 194 THR A CA 1
ATOM 1514 C C . THR A 1 194 ? 3.234 15.612 14.748 1.00 72.12 194 THR A C 1
ATOM 1516 O O . THR A 1 194 ? 2.627 15.167 13.772 1.00 72.12 194 THR A O 1
ATOM 1519 N N . LEU A 1 195 ? 2.630 16.362 15.679 1.00 73.06 195 LEU A N 1
ATOM 1520 C CA . LEU A 1 195 ? 1.222 16.759 15.610 1.00 73.06 195 LEU A CA 1
ATOM 1521 C C . LEU A 1 195 ? 0.898 17.555 14.348 1.00 73.06 195 LEU A C 1
ATOM 1523 O O . LEU A 1 195 ? -0.011 17.190 13.609 1.00 73.06 195 LEU A O 1
ATOM 1527 N N . ASN A 1 196 ? 1.594 18.673 14.133 1.00 75.19 196 ASN A N 1
ATOM 1528 C CA . ASN A 1 196 ? 1.262 19.601 13.053 1.00 75.19 196 ASN A CA 1
ATOM 1529 C C . ASN A 1 196 ? 1.431 18.928 11.685 1.00 75.19 196 ASN A C 1
ATOM 1531 O O . ASN A 1 196 ? 0.588 19.102 10.805 1.00 75.19 196 ASN A O 1
ATOM 1535 N N . THR A 1 197 ? 2.463 18.093 11.550 1.00 74.81 197 THR A N 1
ATOM 1536 C CA . THR A 1 197 ? 2.664 17.195 10.413 1.00 74.81 197 THR A CA 1
ATOM 1537 C C . THR A 1 197 ? 1.440 16.293 10.228 1.00 74.81 197 THR A C 1
ATOM 1539 O O . THR A 1 197 ? 0.753 16.426 9.215 1.00 74.81 197 THR A O 1
ATOM 1542 N N . ALA A 1 198 ? 1.061 15.473 11.215 1.00 75.25 198 ALA A N 1
ATOM 1543 C CA . ALA A 1 198 ? -0.084 14.563 11.091 1.00 75.25 198 ALA A CA 1
ATOM 1544 C C . ALA A 1 198 ? -1.413 15.270 10.780 1.00 75.25 198 ALA A C 1
ATOM 1546 O O . ALA A 1 198 ? -2.168 14.817 9.922 1.00 75.25 198 ALA A O 1
ATOM 1547 N N . LEU A 1 199 ? -1.689 16.403 11.427 1.00 78.56 199 LEU A N 1
ATOM 1548 C CA . LEU A 1 199 ? -2.904 17.192 11.206 1.00 78.56 199 LEU A CA 1
ATOM 1549 C C . LEU A 1 199 ? -2.965 17.800 9.802 1.00 78.56 199 LEU A C 1
ATOM 1551 O O . LEU A 1 199 ? -4.052 17.901 9.235 1.00 78.56 199 LEU A O 1
ATOM 1555 N N . SER A 1 200 ? -1.816 18.156 9.218 1.00 80.69 200 SER A N 1
ATOM 1556 C CA . SER A 1 200 ? -1.748 18.592 7.819 1.00 80.69 200 SER A CA 1
ATOM 1557 C C . SER A 1 200 ? -1.951 17.444 6.818 1.00 80.69 200 SER A C 1
ATOM 1559 O O . SER A 1 200 ? -2.461 17.681 5.724 1.00 80.69 200 SER A O 1
ATOM 1561 N N . ILE A 1 201 ? -1.612 16.205 7.201 1.00 80.56 201 ILE A N 1
ATOM 1562 C CA . ILE A 1 201 ? -1.626 15.024 6.323 1.00 80.56 201 ILE A CA 1
ATOM 1563 C C . ILE A 1 201 ? -2.952 14.258 6.354 1.00 80.56 201 ILE A C 1
ATOM 1565 O O . ILE A 1 201 ? -3.416 13.815 5.310 1.00 80.56 201 ILE A O 1
ATOM 1569 N N . ILE A 1 202 ? -3.606 14.097 7.509 1.00 81.94 202 ILE A N 1
ATOM 1570 C CA . ILE A 1 202 ? -4.868 13.335 7.612 1.00 81.94 202 ILE A CA 1
ATOM 1571 C C . ILE A 1 202 ? -5.925 13.747 6.546 1.00 81.94 202 ILE A C 1
ATOM 1573 O O . ILE A 1 202 ? -6.587 12.853 6.003 1.00 81.94 202 ILE A O 1
ATOM 1577 N N . PRO A 1 203 ? -6.064 15.039 6.163 1.00 80.56 203 PRO A N 1
ATOM 1578 C CA . PRO A 1 203 ? -6.891 15.464 5.030 1.00 80.56 203 PRO A CA 1
ATOM 1579 C C . PRO A 1 203 ? -6.564 14.805 3.677 1.00 80.56 203 PRO A C 1
ATOM 1581 O O . PRO A 1 203 ? -7.489 14.447 2.947 1.00 80.56 203 PRO A O 1
ATOM 1584 N N . SER A 1 204 ? -5.288 14.601 3.328 1.00 78.19 204 SER A N 1
ATOM 1585 C CA . SER A 1 204 ? -4.899 14.040 2.020 1.00 78.19 204 SER A CA 1
ATOM 1586 C C . SER A 1 204 ? -5.279 12.564 1.878 1.00 78.19 204 SER A C 1
ATOM 1588 O O . SER A 1 204 ? -5.649 12.125 0.787 1.00 78.19 204 SER A O 1
ATOM 1590 N N . LEU A 1 205 ? -5.337 11.819 2.991 1.00 79.19 205 LEU A N 1
ATOM 1591 C CA . LEU A 1 205 ? -5.797 10.425 3.003 1.00 79.19 205 LEU A CA 1
ATOM 1592 C C . LEU A 1 205 ? -7.226 10.266 2.466 1.00 79.19 205 LEU A C 1
ATOM 1594 O O . LEU A 1 205 ? -7.578 9.177 2.015 1.00 79.19 205 LEU A O 1
ATOM 1598 N N . GLN A 1 206 ? -8.045 11.329 2.475 1.00 78.38 206 GLN A N 1
ATOM 1599 C CA . GLN A 1 206 ? -9.380 11.321 1.872 1.00 78.38 206 GLN A CA 1
ATOM 1600 C C . GLN A 1 206 ? -9.342 11.156 0.347 1.00 78.38 206 GLN A C 1
ATOM 1602 O O . GLN A 1 206 ? -10.226 10.519 -0.225 1.00 78.38 206 GLN A O 1
ATOM 1607 N N . THR A 1 207 ? -8.352 11.763 -0.309 1.00 74.12 207 THR A N 1
ATOM 1608 C CA . THR A 1 207 ? -8.237 11.834 -1.774 1.00 74.12 207 THR A CA 1
ATOM 1609 C C . THR A 1 207 ? -7.438 10.687 -2.387 1.00 74.12 207 THR A C 1
ATOM 1611 O O . THR A 1 207 ? -7.477 10.510 -3.602 1.00 74.12 207 THR A O 1
ATOM 1614 N N . GLY 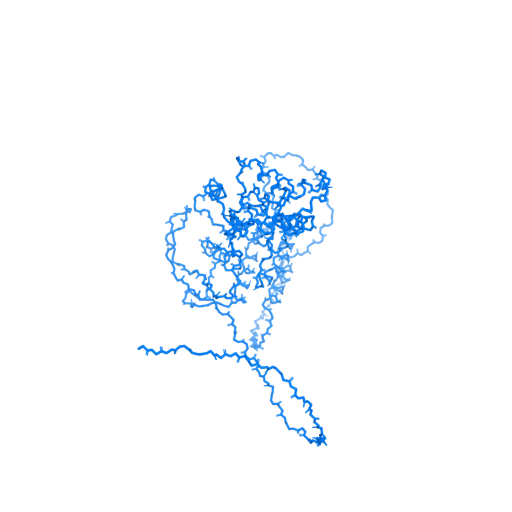A 1 208 ? -6.760 9.894 -1.557 1.00 71.31 208 GLY A N 1
ATOM 1615 C CA . GLY A 1 208 ? -5.866 8.819 -1.973 1.00 71.31 208 GLY A CA 1
ATOM 1616 C C . GLY A 1 208 ? -4.439 9.062 -1.492 1.00 71.31 208 GLY A C 1
ATOM 1617 O O . GLY A 1 208 ? -4.079 10.169 -1.105 1.00 71.31 208 GLY A O 1
ATOM 1618 N N . LEU A 1 209 ? -3.641 8.000 -1.501 1.00 82.00 209 LEU A N 1
ATOM 1619 C CA . LEU A 1 209 ? -2.232 8.021 -1.126 1.00 82.00 209 LEU A CA 1
ATOM 1620 C C . LEU A 1 209 ? -1.413 7.901 -2.413 1.00 82.00 209 LEU A C 1
ATOM 1622 O O . LEU A 1 209 ? -1.598 6.925 -3.142 1.00 82.00 209 LEU A O 1
ATOM 1626 N N . ASP A 1 210 ? -0.551 8.876 -2.702 1.00 83.88 210 ASP A N 1
ATOM 1627 C CA . ASP A 1 210 ? 0.431 8.729 -3.779 1.00 83.88 210 ASP A CA 1
ATOM 1628 C C . ASP A 1 210 ? 1.596 7.874 -3.264 1.00 83.88 210 ASP A C 1
ATOM 1630 O O . ASP A 1 210 ? 2.164 8.152 -2.205 1.00 83.88 210 ASP A O 1
ATOM 1634 N N . VAL A 1 211 ? 1.886 6.781 -3.969 1.00 91.31 211 VAL A N 1
ATOM 1635 C CA . VAL A 1 211 ? 2.800 5.725 -3.517 1.00 91.31 211 VAL A CA 1
ATOM 1636 C C . VAL A 1 211 ? 3.726 5.345 -4.662 1.00 91.31 211 VAL A C 1
ATOM 1638 O O . VAL A 1 211 ? 3.325 4.643 -5.591 1.00 91.31 211 VAL A O 1
ATOM 1641 N N . ASN A 1 212 ? 4.996 5.736 -4.559 1.00 96.19 212 ASN A N 1
ATOM 1642 C CA . ASN A 1 212 ? 6.051 5.206 -5.414 1.00 96.19 212 ASN A CA 1
ATOM 1643 C C . ASN A 1 212 ? 6.839 4.138 -4.641 1.00 96.19 212 ASN A C 1
ATOM 1645 O O . ASN A 1 212 ? 7.540 4.445 -3.678 1.00 96.19 212 ASN A O 1
ATOM 1649 N N . VAL A 1 213 ? 6.696 2.872 -5.039 1.00 97.75 213 VAL A N 1
ATOM 1650 C CA . VAL A 1 213 ? 7.381 1.742 -4.389 1.00 97.75 213 VAL A CA 1
ATOM 1651 C C . VAL A 1 213 ? 8.811 1.565 -4.899 1.00 97.75 213 VAL A C 1
ATOM 1653 O O . VAL A 1 213 ? 9.102 1.839 -6.065 1.00 97.75 213 VAL A O 1
ATOM 1656 N N . HIS A 1 214 ? 9.681 1.033 -4.043 1.00 98.44 214 HIS A N 1
ATOM 1657 C CA . HIS A 1 214 ? 11.001 0.509 -4.381 1.00 98.44 214 HIS A CA 1
ATOM 1658 C C . HIS A 1 214 ? 10.973 -1.020 -4.426 1.00 98.44 214 HIS A C 1
ATOM 1660 O O . HIS A 1 214 ? 10.443 -1.675 -3.537 1.00 98.44 214 HIS A O 1
ATOM 1666 N N . PHE A 1 215 ? 11.592 -1.621 -5.440 1.00 98.56 215 PHE A N 1
ATOM 1667 C CA . PHE A 1 215 ? 11.452 -3.060 -5.701 1.00 98.56 215 PHE A CA 1
ATOM 1668 C C . PHE A 1 215 ? 12.405 -3.969 -4.896 1.00 98.56 215 PHE A C 1
ATOM 1670 O O . PHE A 1 215 ? 12.536 -5.151 -5.211 1.00 98.56 215 PHE A O 1
ATOM 1677 N N . ASN A 1 216 ? 13.102 -3.433 -3.889 1.00 98.19 216 ASN A N 1
ATOM 1678 C CA . ASN A 1 216 ? 14.206 -4.093 -3.177 1.00 98.19 216 ASN A CA 1
ATOM 1679 C C . ASN A 1 216 ? 13.861 -4.617 -1.771 1.00 98.19 216 ASN A C 1
ATOM 1681 O O . ASN A 1 216 ? 14.661 -5.343 -1.186 1.00 98.19 216 ASN A O 1
ATOM 1685 N N . SER A 1 217 ? 12.729 -4.209 -1.196 1.00 98.00 217 SER A N 1
ATOM 1686 C CA . SER A 1 217 ? 12.342 -4.488 0.192 1.00 98.00 217 SER A CA 1
ATOM 1687 C C . SER A 1 217 ? 10.827 -4.412 0.332 1.00 98.00 217 SER A C 1
ATOM 1689 O O . SER A 1 217 ? 10.195 -3.669 -0.404 1.00 98.00 217 SER A O 1
ATOM 1691 N N . ILE A 1 218 ? 10.242 -5.113 1.307 1.00 98.25 218 ILE A N 1
ATOM 1692 C CA . ILE A 1 218 ? 8.805 -5.001 1.623 1.00 98.25 218 ILE A CA 1
ATOM 1693 C C . ILE A 1 218 ? 8.426 -3.643 2.238 1.00 98.25 218 ILE A C 1
ATOM 1695 O O . ILE A 1 218 ? 7.254 -3.279 2.241 1.00 98.25 218 ILE A O 1
ATOM 1699 N N . HIS A 1 219 ? 9.412 -2.899 2.749 1.00 97.75 219 HIS A N 1
ATOM 1700 C CA . HIS A 1 219 ? 9.279 -1.522 3.241 1.00 97.75 219 HIS A CA 1
ATOM 1701 C C . HIS A 1 219 ? 9.765 -0.499 2.193 1.00 97.75 219 HIS A C 1
ATOM 1703 O O . HIS A 1 219 ? 10.125 0.627 2.533 1.00 97.75 219 HIS A O 1
ATOM 1709 N N . GLY A 1 220 ? 9.870 -0.901 0.922 1.00 97.50 220 GLY A N 1
ATOM 1710 C CA . GLY A 1 220 ? 10.409 -0.074 -0.148 1.00 97.50 220 GLY A CA 1
ATOM 1711 C C . GLY A 1 220 ? 9.427 1.005 -0.597 1.00 97.50 220 GLY A C 1
ATOM 1712 O O . GLY A 1 220 ? 8.625 0.774 -1.495 1.00 97.50 220 GLY A O 1
ATOM 1713 N N . PHE A 1 221 ? 9.531 2.212 -0.046 1.00 97.25 221 PHE A N 1
ATOM 1714 C CA . PHE A 1 221 ? 8.730 3.365 -0.470 1.00 97.25 221 PHE A CA 1
ATOM 1715 C C . PHE A 1 221 ? 9.594 4.620 -0.616 1.00 97.25 221 PHE A C 1
ATOM 1717 O O . PHE A 1 221 ? 10.486 4.855 0.198 1.00 97.25 221 PHE A O 1
ATOM 1724 N N . GLU A 1 222 ? 9.337 5.427 -1.646 1.00 95.19 222 GLU A N 1
ATOM 1725 C CA . GLU A 1 222 ? 9.879 6.785 -1.725 1.00 95.19 222 GLU A CA 1
ATOM 1726 C C . GLU A 1 222 ? 9.181 7.648 -0.657 1.00 95.19 222 GLU A C 1
ATOM 1728 O O . GLU A 1 222 ? 7.950 7.701 -0.657 1.00 95.19 222 GLU A O 1
ATOM 1733 N N . PRO A 1 223 ? 9.907 8.311 0.265 1.00 90.62 223 PRO A N 1
ATOM 1734 C CA . PRO A 1 223 ? 9.272 9.067 1.341 1.00 90.62 223 PRO A CA 1
ATOM 1735 C C . PRO A 1 223 ? 8.454 10.256 0.822 1.00 90.62 223 PRO A C 1
ATOM 1737 O O . PRO A 1 223 ? 8.998 11.178 0.214 1.00 90.62 223 PRO A O 1
ATOM 1740 N N . THR A 1 224 ? 7.158 10.272 1.131 1.00 87.81 224 THR A N 1
ATOM 1741 C CA . THR A 1 224 ? 6.262 11.417 0.906 1.00 87.81 224 THR A CA 1
ATOM 1742 C C . THR A 1 224 ? 5.730 11.943 2.239 1.00 87.81 224 THR A C 1
ATOM 1744 O O . THR A 1 224 ? 5.790 11.255 3.264 1.00 87.81 224 THR A O 1
ATOM 1747 N N . ALA A 1 225 ? 5.196 13.168 2.247 1.00 82.50 225 ALA A N 1
ATOM 1748 C CA . ALA A 1 225 ? 4.552 13.707 3.444 1.00 82.50 225 ALA A CA 1
ATOM 1749 C C . ALA A 1 225 ? 3.374 12.811 3.855 1.00 82.50 225 ALA A C 1
ATOM 1751 O O . ALA A 1 225 ? 3.219 12.473 5.024 1.00 82.50 225 ALA A O 1
ATOM 1752 N N . GLU A 1 226 ? 2.599 12.350 2.879 1.00 83.88 226 GLU A N 1
ATOM 1753 C CA . GLU A 1 226 ? 1.415 11.525 3.058 1.00 83.88 226 GLU A CA 1
ATOM 1754 C C . GLU A 1 226 ? 1.733 10.153 3.660 1.00 83.88 226 GLU A C 1
ATOM 1756 O O . GLU A 1 226 ? 0.970 9.662 4.491 1.00 83.88 226 GLU A O 1
ATOM 1761 N N . LEU A 1 227 ? 2.878 9.563 3.304 1.00 89.00 227 LEU A N 1
ATOM 1762 C CA . LEU A 1 227 ? 3.353 8.315 3.899 1.00 89.00 227 LEU A CA 1
ATOM 1763 C C . LEU A 1 227 ? 3.792 8.470 5.359 1.00 89.00 227 LEU A C 1
ATOM 1765 O O . LEU A 1 227 ? 3.558 7.558 6.148 1.00 89.00 227 LEU A O 1
ATOM 1769 N N . SER A 1 228 ? 4.335 9.625 5.760 1.00 87.25 228 SER A N 1
ATOM 1770 C CA . SER A 1 228 ? 4.803 9.827 7.144 1.00 87.25 228 SER A CA 1
ATOM 1771 C C . SER A 1 228 ? 3.701 9.701 8.207 1.00 87.25 228 SER A C 1
ATOM 1773 O O . SER A 1 228 ? 3.997 9.481 9.380 1.00 87.25 228 SER A O 1
ATOM 1775 N N . VAL A 1 229 ? 2.415 9.759 7.827 1.00 87.50 229 VAL A N 1
ATOM 1776 C CA . VAL A 1 229 ? 1.304 9.488 8.756 1.00 87.50 229 VAL A CA 1
ATOM 1777 C C . VAL A 1 229 ? 1.400 8.088 9.368 1.00 87.50 229 VAL A C 1
ATOM 1779 O O . VAL A 1 229 ? 1.096 7.912 10.544 1.00 87.50 229 VAL A O 1
ATOM 1782 N N . PHE A 1 230 ? 1.860 7.097 8.603 1.00 91.31 230 PHE A N 1
ATOM 1783 C CA . PHE A 1 230 ? 2.002 5.720 9.069 1.00 91.31 230 PHE A CA 1
ATOM 1784 C C . PHE A 1 230 ? 3.037 5.635 10.201 1.00 91.31 230 PHE A C 1
ATOM 1786 O O . PHE A 1 230 ? 2.758 5.039 11.245 1.00 91.31 230 PHE A O 1
ATOM 1793 N N . ASP A 1 231 ? 4.151 6.362 10.073 1.00 88.62 231 ASP A N 1
ATOM 1794 C CA . ASP A 1 231 ? 5.176 6.486 11.114 1.00 88.62 231 ASP A CA 1
ATOM 1795 C C . ASP A 1 231 ? 4.644 7.187 12.374 1.00 88.62 231 ASP A C 1
ATOM 1797 O O . ASP A 1 231 ? 4.881 6.715 13.490 1.00 88.62 231 ASP A O 1
ATOM 1801 N N . VAL A 1 232 ? 3.875 8.277 12.214 1.00 86.62 232 VAL A N 1
ATOM 1802 C CA . VAL A 1 232 ? 3.303 9.045 13.339 1.00 86.62 232 VAL A CA 1
ATOM 1803 C C . VAL A 1 232 ? 2.341 8.207 14.188 1.00 86.62 232 VAL A C 1
ATOM 1805 O O . VAL A 1 232 ? 2.336 8.327 15.412 1.00 86.62 232 VAL A O 1
ATOM 1808 N N . PHE A 1 233 ? 1.545 7.336 13.567 1.00 89.56 233 PHE A N 1
ATOM 1809 C CA . PHE A 1 233 ? 0.657 6.411 14.285 1.00 89.56 233 PHE A CA 1
ATOM 1810 C C . PHE A 1 233 ? 1.328 5.067 14.635 1.00 89.56 233 PHE A C 1
ATOM 1812 O O . PHE A 1 233 ? 0.673 4.176 15.181 1.00 89.56 233 PHE A O 1
ATOM 1819 N N . HIS A 1 234 ? 2.624 4.910 14.342 1.00 91.25 234 HIS A N 1
ATOM 1820 C CA . HIS A 1 234 ? 3.411 3.690 14.561 1.00 91.25 234 HIS A CA 1
ATOM 1821 C C . HIS A 1 234 ? 2.782 2.446 13.904 1.00 91.25 234 HIS A C 1
ATOM 1823 O O . HIS A 1 234 ? 2.710 1.361 14.492 1.00 91.25 234 HIS A O 1
ATOM 1829 N N . VAL A 1 235 ? 2.258 2.616 12.692 1.00 94.50 235 VAL A N 1
ATOM 1830 C CA . VAL A 1 235 ? 1.624 1.573 11.887 1.00 94.50 235 VAL A CA 1
ATOM 1831 C C . VAL A 1 235 ? 2.471 1.336 10.650 1.00 94.50 235 VAL A C 1
ATOM 1833 O O . VAL A 1 235 ? 2.445 2.148 9.738 1.00 94.50 235 VAL A O 1
ATOM 1836 N N . ASP A 1 236 ? 3.180 0.211 10.591 1.00 95.25 236 ASP A N 1
ATOM 1837 C CA . ASP A 1 236 ? 3.995 -0.126 9.425 1.00 95.25 236 ASP A CA 1
ATOM 1838 C C . ASP A 1 236 ? 3.147 -0.143 8.145 1.00 95.25 236 ASP A C 1
ATOM 1840 O O . ASP A 1 236 ? 2.078 -0.762 8.104 1.00 95.25 236 ASP A O 1
ATOM 1844 N N . LEU A 1 237 ? 3.655 0.476 7.082 1.00 96.38 237 LEU A N 1
ATOM 1845 C CA . LEU A 1 237 ? 3.195 0.243 5.718 1.00 96.38 237 LEU A CA 1
ATOM 1846 C C . LEU A 1 237 ? 4.167 -0.722 5.030 1.00 96.38 237 LEU A C 1
ATOM 1848 O O . LEU A 1 237 ? 5.385 -0.557 5.109 1.00 96.38 237 LEU A O 1
ATOM 1852 N N . VAL A 1 238 ? 3.623 -1.734 4.355 1.00 98.06 238 VAL A N 1
ATOM 1853 C CA . VAL A 1 238 ? 4.385 -2.742 3.606 1.00 98.06 238 VAL A CA 1
ATOM 1854 C C . VAL A 1 238 ? 3.755 -3.042 2.249 1.00 98.06 238 VAL A C 1
ATOM 1856 O O . VAL A 1 238 ? 2.554 -2.871 2.053 1.00 98.06 238 VAL A O 1
ATOM 1859 N N . HIS A 1 239 ? 4.551 -3.533 1.305 1.00 98.44 239 HIS A N 1
ATOM 1860 C CA . HIS A 1 239 ? 4.095 -4.064 0.019 1.00 98.44 239 HIS A CA 1
ATOM 1861 C C . HIS A 1 239 ? 4.830 -5.373 -0.310 1.00 98.44 239 HIS A C 1
ATOM 1863 O O . HIS A 1 239 ? 5.829 -5.725 0.310 1.00 98.44 239 HIS A O 1
ATOM 1869 N N . GLY A 1 240 ? 4.322 -6.123 -1.291 1.00 98.38 240 GLY A N 1
ATOM 1870 C CA . GLY A 1 240 ? 4.916 -7.393 -1.735 1.00 98.38 240 GLY A CA 1
ATOM 1871 C C . GLY A 1 240 ? 5.476 -7.349 -3.156 1.00 98.38 240 GLY A C 1
ATOM 1872 O O . GLY A 1 240 ? 5.704 -8.394 -3.765 1.00 98.38 240 GLY A O 1
ATOM 1873 N N . TRP A 1 241 ? 5.656 -6.154 -3.721 1.00 98.56 241 TRP A N 1
ATOM 1874 C CA . TRP A 1 241 ? 6.149 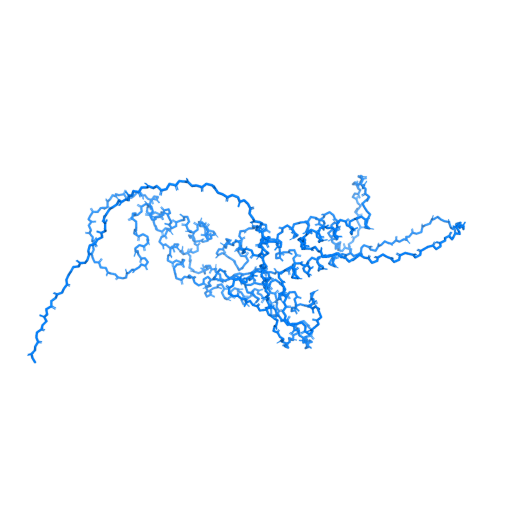-5.968 -5.088 1.00 98.56 241 TRP A CA 1
ATOM 1875 C C . TRP A 1 241 ? 7.683 -5.898 -5.101 1.00 98.56 241 TRP A C 1
ATOM 1877 O O . TRP A 1 241 ? 8.266 -4.844 -5.324 1.00 98.56 241 TRP A O 1
ATOM 1887 N N . VAL A 1 242 ? 8.331 -7.024 -4.796 1.00 98.69 242 VAL A N 1
ATOM 1888 C CA . VAL A 1 242 ? 9.791 -7.117 -4.608 1.00 98.69 242 VAL A CA 1
ATOM 1889 C C . VAL A 1 242 ? 10.395 -8.026 -5.680 1.00 98.69 242 VAL A C 1
ATOM 1891 O O . VAL A 1 242 ? 9.879 -9.121 -5.911 1.00 98.69 242 VAL A O 1
ATOM 1894 N N . VAL A 1 243 ? 11.472 -7.604 -6.341 1.00 98.62 243 VAL A N 1
ATOM 1895 C CA . VAL A 1 243 ? 12.210 -8.454 -7.296 1.00 98.62 243 VAL A CA 1
ATOM 1896 C C . VAL A 1 243 ? 12.926 -9.569 -6.532 1.00 98.62 243 VAL A C 1
ATOM 1898 O O . VAL A 1 243 ? 13.436 -9.339 -5.438 1.00 98.62 243 VAL A O 1
ATOM 1901 N N . ASP A 1 244 ? 12.953 -10.778 -7.093 1.00 98.44 244 ASP A N 1
ATOM 1902 C CA . ASP A 1 244 ? 13.726 -11.890 -6.534 1.00 98.44 244 ASP A CA 1
ATOM 1903 C C . ASP A 1 244 ? 15.229 -11.657 -6.790 1.00 98.44 244 ASP A C 1
ATOM 1905 O O . ASP A 1 244 ? 15.617 -11.553 -7.956 1.00 98.44 244 ASP A O 1
ATOM 1909 N N . PRO A 1 245 ? 16.096 -11.586 -5.760 1.00 97.75 245 PRO A N 1
ATOM 1910 C CA . PRO A 1 245 ? 17.537 -11.425 -5.946 1.00 97.75 245 PRO A CA 1
ATOM 1911 C C . PRO A 1 245 ? 18.204 -12.568 -6.726 1.00 97.75 245 PRO A C 1
ATOM 1913 O O . PRO A 1 245 ? 19.329 -12.397 -7.187 1.00 97.75 245 PRO A O 1
ATOM 1916 N N . GLN A 1 246 ? 17.549 -13.730 -6.866 1.00 97.75 246 GLN A N 1
ATOM 1917 C CA . GLN A 1 246 ? 18.039 -14.843 -7.689 1.00 97.75 246 GLN A CA 1
ATOM 1918 C C . GLN A 1 246 ? 17.869 -14.583 -9.195 1.00 97.75 246 GLN A C 1
ATOM 1920 O O . GLN A 1 246 ? 18.586 -15.175 -10.001 1.00 97.75 246 GLN A O 1
ATOM 1925 N N . ASP A 1 247 ? 16.957 -13.687 -9.585 1.00 98.00 247 ASP A N 1
ATOM 1926 C CA . ASP A 1 247 ? 16.876 -13.156 -10.945 1.00 98.00 247 ASP A CA 1
ATOM 1927 C C . ASP A 1 247 ? 17.816 -11.948 -11.067 1.00 98.00 247 ASP A C 1
ATOM 1929 O O . ASP A 1 247 ? 17.404 -10.787 -11.026 1.00 98.00 247 ASP A O 1
ATOM 1933 N N . GLU A 1 248 ? 19.117 -12.230 -11.186 1.00 98.19 248 GLU A N 1
ATOM 1934 C CA . GLU A 1 248 ? 20.156 -11.199 -11.290 1.00 98.19 248 GLU A CA 1
ATOM 1935 C C . GLU A 1 248 ? 19.933 -10.250 -12.483 1.00 98.19 248 GLU A C 1
ATOM 1937 O O . GLU A 1 248 ? 20.314 -9.080 -12.418 1.00 98.19 248 GLU A O 1
ATOM 1942 N N . GLU A 1 249 ? 19.323 -10.716 -13.577 1.00 97.62 249 GLU A N 1
ATOM 1943 C CA . GLU A 1 249 ? 19.056 -9.895 -14.763 1.00 97.62 249 GLU A CA 1
ATOM 1944 C C . GLU A 1 249 ? 17.989 -8.837 -14.463 1.00 97.62 249 GLU A C 1
ATOM 1946 O O . GLU A 1 249 ? 18.239 -7.641 -14.651 1.00 97.62 249 GLU A O 1
ATOM 1951 N N . THR A 1 250 ? 16.844 -9.256 -13.918 1.00 98.38 250 THR A N 1
ATOM 1952 C CA . THR A 1 250 ? 15.787 -8.332 -13.492 1.00 98.38 250 THR A CA 1
ATOM 1953 C C . THR A 1 250 ? 16.250 -7.461 -12.326 1.00 98.38 250 THR A C 1
ATOM 1955 O O . THR A 1 250 ? 16.021 -6.252 -12.347 1.00 98.38 250 THR A O 1
ATOM 1958 N N . TRP A 1 251 ? 16.955 -8.015 -11.335 1.00 98.56 251 TRP A N 1
ATOM 1959 C CA . TRP A 1 251 ? 17.452 -7.269 -10.174 1.00 98.56 251 TRP A CA 1
ATOM 1960 C C . TRP A 1 251 ? 18.390 -6.129 -10.579 1.00 98.56 251 TRP A C 1
ATOM 1962 O O . TRP A 1 251 ? 18.170 -4.976 -10.200 1.00 98.56 251 TRP A O 1
ATOM 1972 N N . ASN A 1 252 ? 19.407 -6.407 -11.400 1.00 98.50 252 ASN A N 1
ATOM 1973 C CA . ASN A 1 252 ? 20.388 -5.395 -11.799 1.00 98.50 252 ASN A CA 1
ATOM 1974 C C . ASN A 1 252 ? 19.763 -4.223 -12.575 1.00 98.50 252 ASN A C 1
ATOM 1976 O O . ASN A 1 252 ? 20.277 -3.107 -12.501 1.00 98.50 252 ASN A O 1
ATOM 1980 N N . VAL A 1 253 ? 18.655 -4.441 -13.291 1.00 98.38 253 VAL A N 1
ATOM 1981 C CA . VAL A 1 253 ? 17.950 -3.386 -14.037 1.00 98.38 253 VAL A CA 1
ATOM 1982 C C . VAL A 1 253 ? 16.868 -2.715 -13.186 1.00 98.38 253 VAL A C 1
ATOM 1984 O O . VAL A 1 253 ? 16.915 -1.504 -12.968 1.00 98.38 253 VAL A O 1
ATOM 1987 N N . VAL A 1 254 ? 15.907 -3.481 -12.675 1.00 98.62 254 VAL A N 1
ATOM 1988 C CA . VAL A 1 254 ? 14.714 -2.959 -11.994 1.00 98.62 254 VAL A CA 1
ATOM 1989 C C . VAL A 1 254 ? 15.049 -2.415 -10.605 1.00 98.62 254 VAL A C 1
ATOM 1991 O O . VAL A 1 254 ? 14.569 -1.344 -10.241 1.00 98.62 254 VAL A O 1
ATOM 1994 N N . VAL A 1 255 ? 15.920 -3.085 -9.844 1.00 98.25 255 VAL A N 1
ATOM 1995 C CA . VAL A 1 255 ? 16.404 -2.571 -8.550 1.00 98.25 255 VAL A CA 1
ATOM 1996 C C . VAL A 1 255 ? 17.648 -1.702 -8.738 1.00 98.25 255 VAL A C 1
ATOM 1998 O O . VAL A 1 255 ? 17.709 -0.604 -8.194 1.00 98.25 255 VAL A O 1
ATOM 2001 N N . GLY A 1 256 ? 18.628 -2.166 -9.519 1.00 98.06 256 GLY A N 1
ATOM 2002 C CA . GLY A 1 256 ? 19.935 -1.511 -9.634 1.00 98.06 256 GLY A CA 1
ATOM 2003 C C . GLY A 1 256 ? 19.957 -0.213 -10.452 1.00 98.06 256 GLY A C 1
ATOM 2004 O O . GLY A 1 256 ? 20.669 0.717 -10.076 1.00 98.06 256 GLY A O 1
ATOM 2005 N N . LYS A 1 257 ? 19.197 -0.127 -11.555 1.00 97.75 257 LYS A N 1
ATOM 2006 C CA . LYS A 1 257 ? 19.153 1.067 -12.429 1.00 97.75 257 LYS A CA 1
ATOM 2007 C C . LYS A 1 257 ? 17.902 1.915 -12.220 1.00 97.75 257 LYS A C 1
ATOM 2009 O O . LYS A 1 257 ? 18.001 3.138 -12.212 1.00 97.75 257 LYS A O 1
ATOM 2014 N N . CYS A 1 258 ? 16.736 1.283 -12.081 1.00 97.75 258 CYS A N 1
ATOM 2015 C CA . CYS A 1 258 ? 15.467 1.992 -11.913 1.00 97.75 258 CYS A CA 1
ATOM 2016 C C . CYS A 1 258 ? 15.229 2.345 -10.439 1.00 97.75 258 CYS A C 1
ATOM 2018 O O . CYS A 1 258 ? 15.026 3.505 -10.095 1.00 97.75 258 CYS A O 1
ATOM 2020 N N . GLY A 1 259 ? 15.272 1.353 -9.551 1.00 97.19 259 GLY A N 1
ATOM 2021 C CA . GLY A 1 259 ? 15.119 1.524 -8.109 1.00 97.19 259 GLY A CA 1
ATOM 2022 C C . GLY A 1 259 ? 13.672 1.707 -7.646 1.00 97.19 259 GLY A C 1
ATOM 2023 O O . GLY A 1 259 ? 13.304 1.097 -6.645 1.00 97.19 259 GLY A O 1
ATOM 2024 N N . SER A 1 260 ? 12.848 2.499 -8.343 1.00 98.25 260 SER A N 1
ATOM 2025 C CA . SER A 1 260 ? 11.427 2.735 -8.013 1.00 98.25 260 SER A CA 1
ATOM 2026 C C . SER A 1 260 ? 10.483 2.600 -9.211 1.00 98.25 260 SER A C 1
ATOM 2028 O O . SER A 1 260 ? 10.925 2.616 -10.362 1.00 98.25 260 SER A O 1
ATOM 2030 N N . TYR A 1 261 ? 9.175 2.478 -8.956 1.00 98.06 261 TYR A N 1
ATOM 2031 C CA . TYR A 1 261 ? 8.152 2.323 -9.999 1.00 98.06 261 TYR A CA 1
ATOM 2032 C C . TYR A 1 261 ? 8.158 3.473 -11.015 1.00 98.06 261 TYR A C 1
ATOM 2034 O O . TYR A 1 261 ? 8.227 3.216 -12.217 1.00 98.06 261 TYR A O 1
ATOM 2042 N N . ASN A 1 262 ? 8.198 4.731 -10.566 1.00 97.75 262 ASN A N 1
ATOM 2043 C CA . ASN A 1 262 ? 8.260 5.879 -11.478 1.00 97.75 262 ASN A CA 1
ATOM 2044 C C . ASN A 1 262 ? 9.498 5.817 -12.394 1.00 97.75 262 ASN A C 1
ATOM 2046 O O . ASN A 1 262 ? 9.403 6.080 -13.593 1.00 97.75 262 ASN A O 1
ATOM 2050 N N . LYS A 1 263 ? 10.650 5.382 -11.866 1.00 98.31 263 LYS A N 1
ATOM 2051 C CA . LYS A 1 263 ? 11.881 5.198 -12.651 1.00 98.31 263 LYS A CA 1
ATOM 2052 C C . LYS A 1 263 ? 11.851 3.981 -13.573 1.00 98.31 263 LYS A C 1
ATOM 2054 O O . LYS A 1 263 ? 12.426 4.040 -14.658 1.00 98.31 263 LYS A O 1
ATOM 2059 N N . ALA A 1 264 ? 11.138 2.921 -13.205 1.00 98.19 264 ALA A N 1
ATOM 2060 C CA . ALA A 1 264 ? 10.874 1.794 -14.094 1.00 98.19 264 ALA A CA 1
ATOM 2061 C C . ALA A 1 264 ? 9.998 2.217 -15.289 1.00 98.19 264 ALA A C 1
ATOM 2063 O O . ALA A 1 264 ? 10.315 1.889 -16.432 1.00 98.19 264 ALA A O 1
ATOM 2064 N N . VAL A 1 265 ? 8.960 3.029 -15.061 1.00 97.50 265 VAL A N 1
ATOM 2065 C CA . VAL A 1 265 ? 8.136 3.599 -16.142 1.00 97.50 265 VAL A CA 1
ATOM 2066 C C . VAL A 1 265 ? 8.956 4.543 -17.035 1.00 97.50 265 VAL A C 1
ATOM 2068 O O . VAL A 1 265 ? 8.892 4.425 -18.260 1.00 97.50 265 VAL A O 1
ATOM 2071 N N . GLU A 1 266 ? 9.789 5.422 -16.460 1.00 97.31 266 GLU A N 1
ATOM 2072 C CA . GLU A 1 266 ? 10.736 6.253 -17.228 1.00 97.31 266 GLU A CA 1
ATOM 2073 C C . GLU A 1 266 ? 11.691 5.405 -18.093 1.00 97.31 266 GLU A C 1
ATOM 2075 O O . GLU A 1 266 ? 11.958 5.764 -19.243 1.00 97.31 266 GLU A O 1
ATOM 2080 N N . CYS A 1 267 ? 12.178 4.268 -17.579 1.00 96.69 267 CYS A N 1
ATOM 2081 C CA . CYS A 1 267 ? 13.034 3.340 -18.321 1.00 96.69 267 CYS A CA 1
ATOM 2082 C C . CYS A 1 267 ? 12.311 2.747 -19.542 1.00 96.69 267 CYS A C 1
ATOM 2084 O O . CYS A 1 267 ? 12.833 2.829 -20.657 1.00 96.69 267 CYS A O 1
ATOM 2086 N N . VAL A 1 268 ? 11.088 2.233 -19.356 1.00 96.38 268 VAL A N 1
ATOM 2087 C CA . VAL A 1 268 ? 10.265 1.663 -20.439 1.00 96.38 268 VAL A CA 1
ATOM 2088 C C . VAL A 1 268 ? 9.991 2.704 -21.530 1.00 96.38 268 VAL A C 1
ATOM 2090 O O . VAL A 1 268 ? 10.289 2.461 -22.700 1.00 96.38 268 VAL A O 1
ATOM 2093 N N . VAL A 1 269 ? 9.520 3.901 -21.157 1.00 94.19 269 VAL A N 1
ATOM 2094 C CA . VAL A 1 269 ? 9.261 5.011 -22.098 1.00 94.19 269 VAL A CA 1
ATOM 2095 C C . VAL A 1 269 ? 10.545 5.452 -22.816 1.00 94.19 269 VAL A C 1
ATOM 2097 O O . VAL A 1 269 ? 10.530 5.754 -24.014 1.00 94.19 269 VAL A O 1
ATOM 2100 N N . GLY A 1 270 ? 11.675 5.459 -22.105 1.00 92.31 270 GLY A N 1
ATOM 2101 C CA . GLY A 1 270 ? 12.985 5.783 -22.656 1.00 92.31 270 GLY A CA 1
ATOM 2102 C C . GLY A 1 270 ? 13.460 4.797 -23.728 1.00 92.31 270 GLY A C 1
ATOM 2103 O O . GLY A 1 270 ? 13.989 5.239 -24.748 1.00 92.31 270 GLY A O 1
ATOM 2104 N N . GLY A 1 271 ? 13.261 3.489 -23.534 1.00 91.31 271 GLY A N 1
ATOM 2105 C CA . GLY A 1 271 ? 13.607 2.468 -24.530 1.00 91.31 271 GLY A CA 1
ATOM 2106 C C . GLY A 1 271 ? 12.605 2.362 -25.682 1.00 91.31 271 GLY A C 1
ATOM 2107 O O . GLY A 1 271 ? 13.004 2.122 -26.825 1.00 91.31 271 GLY A O 1
ATOM 2108 N N . ASP A 1 272 ? 11.317 2.606 -25.436 1.00 88.69 272 ASP A N 1
ATOM 2109 C CA . ASP A 1 272 ? 10.301 2.618 -26.496 1.00 88.69 272 ASP A CA 1
ATOM 2110 C C . ASP A 1 272 ? 10.541 3.764 -27.495 1.00 88.69 272 ASP A C 1
ATOM 2112 O O . ASP A 1 272 ? 10.547 3.560 -28.711 1.00 88.69 272 ASP A O 1
ATOM 2116 N N . SER A 1 273 ? 10.905 4.944 -26.976 1.00 86.25 273 SER A N 1
ATOM 2117 C CA . SER A 1 273 ? 11.284 6.122 -27.771 1.00 86.25 273 SER A CA 1
ATOM 2118 C C . SER A 1 273 ? 12.478 5.872 -28.707 1.00 86.25 273 SER A C 1
ATOM 2120 O O . SER A 1 273 ? 12.552 6.459 -29.787 1.00 86.25 273 SER A O 1
ATOM 2122 N N . VAL A 1 274 ? 13.421 5.011 -28.304 1.00 86.12 274 VAL A N 1
ATOM 2123 C CA . VAL A 1 274 ? 14.604 4.625 -29.099 1.00 86.12 274 VAL A CA 1
ATOM 2124 C C . VAL A 1 274 ? 14.262 3.522 -30.104 1.00 86.12 274 VAL A C 1
ATOM 2126 O O . VAL A 1 274 ? 14.713 3.556 -31.249 1.00 86.12 274 VAL A O 1
ATOM 2129 N N . SER A 1 275 ? 13.443 2.552 -29.693 1.00 80.56 275 SER A N 1
ATOM 2130 C CA . SER A 1 275 ? 13.096 1.373 -30.494 1.00 80.56 275 SER A CA 1
ATOM 2131 C C . SER A 1 275 ? 11.902 1.555 -31.439 1.00 80.56 275 SER A C 1
ATOM 2133 O O . SER A 1 275 ? 11.655 0.676 -32.261 1.00 80.56 275 SER A O 1
ATOM 2135 N N . LYS A 1 276 ? 11.199 2.696 -31.373 1.00 78.44 276 LYS A N 1
ATOM 2136 C CA . LYS A 1 276 ? 10.024 3.040 -32.199 1.00 78.44 276 LYS A CA 1
ATOM 2137 C C . LYS A 1 276 ? 8.827 2.089 -32.010 1.00 78.44 276 LYS A C 1
ATOM 2139 O O . LYS A 1 276 ? 8.153 1.777 -32.989 1.00 78.44 276 LYS A O 1
ATOM 2144 N N . GLY A 1 277 ? 8.556 1.648 -30.779 1.00 67.62 277 GLY A N 1
ATOM 2145 C CA . GLY A 1 277 ? 7.378 0.829 -30.438 1.00 67.62 277 GLY A CA 1
ATOM 2146 C C . GLY A 1 277 ? 7.662 -0.642 -30.104 1.00 67.62 277 GLY A C 1
ATOM 2147 O O . GLY A 1 277 ? 6.783 -1.335 -29.592 1.00 67.62 277 GLY A O 1
ATOM 2148 N N . ILE A 1 278 ? 8.878 -1.144 -30.363 1.00 69.69 278 ILE A N 1
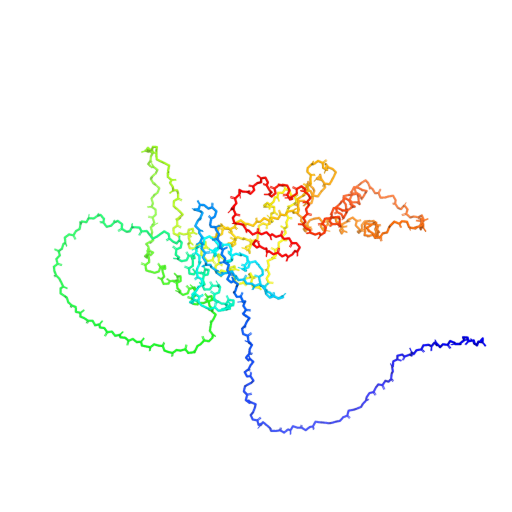ATOM 2149 C CA . ILE A 1 278 ? 9.211 -2.575 -30.194 1.00 69.69 278 ILE A CA 1
ATOM 2150 C C . ILE A 1 278 ? 9.072 -3.026 -28.732 1.00 69.69 278 ILE A C 1
ATOM 2152 O O . ILE A 1 278 ? 8.704 -4.178 -28.484 1.00 69.69 278 ILE A O 1
ATOM 2156 N N . VAL A 1 279 ? 9.348 -2.143 -27.764 1.00 71.88 279 VAL A N 1
ATOM 2157 C CA . VAL A 1 279 ? 9.244 -2.469 -26.331 1.00 71.88 279 VAL A CA 1
ATOM 2158 C C . VAL A 1 279 ? 7.795 -2.797 -25.962 1.00 71.88 279 VAL A C 1
ATOM 2160 O O . VAL A 1 279 ? 7.552 -3.834 -25.353 1.00 71.88 279 VAL A O 1
ATOM 2163 N N . VAL A 1 280 ? 6.830 -1.980 -26.399 1.00 63.19 280 VAL A N 1
ATOM 2164 C CA . VAL A 1 280 ? 5.401 -2.166 -26.077 1.00 63.19 280 VAL A CA 1
ATOM 2165 C C . VAL A 1 280 ? 4.733 -3.256 -26.933 1.00 63.19 280 VAL A C 1
ATOM 2167 O O . VAL A 1 280 ? 3.825 -3.954 -26.468 1.00 63.19 280 VAL A O 1
ATOM 2170 N N . GLU A 1 281 ? 5.174 -3.450 -28.180 1.00 61.72 281 GLU A N 1
ATOM 2171 C CA . GLU A 1 281 ? 4.644 -4.509 -29.054 1.00 61.72 281 GLU A CA 1
ATOM 2172 C C . GLU A 1 281 ? 5.052 -5.918 -28.593 1.00 61.72 281 GLU A C 1
ATOM 2174 O O . GLU A 1 281 ? 4.252 -6.855 -28.697 1.00 61.72 281 GLU A O 1
ATOM 2179 N N . SER A 1 282 ? 6.253 -6.068 -28.021 1.00 57.94 282 SER A N 1
ATOM 2180 C CA . SER A 1 282 ? 6.776 -7.358 -27.539 1.00 57.94 282 SER A CA 1
ATOM 2181 C C . SER A 1 282 ? 5.922 -7.976 -26.423 1.00 57.94 282 SER A C 1
ATOM 2183 O O . SER A 1 282 ? 5.776 -9.199 -26.378 1.00 57.94 282 SER A O 1
ATOM 2185 N N . SER A 1 283 ? 5.286 -7.158 -25.577 1.00 54.66 283 SER A N 1
ATOM 2186 C CA . SER A 1 283 ? 4.378 -7.625 -24.518 1.00 54.66 283 SER A CA 1
ATOM 2187 C C . SER A 1 283 ? 3.050 -8.196 -25.038 1.00 54.66 283 SER A C 1
ATOM 2189 O O . SER A 1 283 ? 2.363 -8.909 -24.308 1.00 54.66 283 SER A O 1
ATOM 2191 N N . ASN A 1 284 ? 2.652 -7.898 -26.284 1.00 53.44 284 ASN A N 1
ATOM 2192 C CA . ASN A 1 284 ? 1.261 -8.065 -26.730 1.00 53.44 284 ASN A CA 1
ATOM 2193 C C . ASN A 1 284 ? 0.987 -9.183 -27.752 1.00 53.44 284 ASN A C 1
ATOM 2195 O O . ASN A 1 284 ? -0.189 -9.424 -28.051 1.00 53.44 284 ASN A O 1
ATOM 2199 N N . LYS A 1 285 ? 1.993 -9.899 -28.288 1.00 47.31 285 LYS A N 1
ATOM 2200 C CA . LYS A 1 285 ? 1.733 -11.141 -29.054 1.00 47.31 285 LYS A CA 1
ATOM 2201 C C . LYS A 1 285 ? 2.940 -12.034 -29.328 1.00 47.31 285 LYS A C 1
ATOM 2203 O O . LYS A 1 285 ? 3.953 -11.607 -29.868 1.00 47.31 285 LYS A O 1
ATOM 2208 N N . ALA A 1 286 ? 2.722 -13.338 -29.157 1.00 51.84 286 ALA A N 1
ATOM 2209 C CA . ALA A 1 286 ? 3.488 -14.348 -29.874 1.00 51.84 286 ALA A CA 1
ATOM 2210 C C . ALA A 1 286 ? 3.174 -14.283 -31.383 1.00 51.84 286 ALA A C 1
ATOM 2212 O O . ALA A 1 286 ? 2.013 -14.378 -31.775 1.00 51.84 286 ALA A O 1
ATOM 2213 N N . SER A 1 287 ? 4.228 -14.165 -32.198 1.00 53.81 287 SER A N 1
ATOM 2214 C CA . SER A 1 287 ? 4.271 -14.318 -33.663 1.00 53.81 287 SER A CA 1
ATOM 2215 C C . SER A 1 287 ? 3.228 -13.572 -34.514 1.00 53.81 287 SER A C 1
ATOM 2217 O O . SER A 1 287 ? 2.086 -14.003 -34.662 1.00 53.81 287 SER A O 1
ATOM 2219 N N . ASN A 1 288 ? 3.709 -12.625 -35.326 1.00 40.44 288 ASN A N 1
ATOM 2220 C CA . ASN A 1 288 ? 3.626 -12.823 -36.779 1.00 40.44 288 ASN A CA 1
ATOM 2221 C C . ASN A 1 288 ? 4.692 -12.034 -37.551 1.00 40.44 288 ASN A C 1
ATOM 2223 O O . ASN A 1 288 ? 5.164 -10.995 -37.104 1.00 40.44 288 ASN A O 1
ATOM 2227 N N . ASN A 1 289 ? 5.088 -12.568 -38.708 1.00 49.47 289 ASN A N 1
ATOM 2228 C CA . ASN A 1 289 ? 6.184 -12.037 -39.518 1.00 49.47 289 ASN A CA 1
ATOM 2229 C C . ASN A 1 289 ? 5.849 -10.671 -40.135 1.00 49.47 289 ASN A C 1
ATOM 2231 O O . ASN A 1 289 ? 4.890 -10.553 -40.896 1.00 49.47 289 ASN A O 1
ATOM 2235 N N . GLY A 1 290 ? 6.717 -9.692 -39.882 1.00 40.12 290 GLY A N 1
ATOM 2236 C CA . GLY A 1 290 ? 6.693 -8.350 -40.470 1.00 40.12 290 GLY A CA 1
ATOM 2237 C C . GLY A 1 290 ? 8.087 -7.719 -40.475 1.00 40.12 290 GLY A C 1
ATOM 2238 O O . GLY A 1 290 ? 8.246 -6.569 -40.088 1.00 40.12 290 GLY A O 1
ATOM 2239 N N . PHE A 1 291 ? 9.116 -8.497 -40.831 1.00 46.09 291 PHE A N 1
ATOM 2240 C CA . PHE A 1 291 ? 10.503 -8.026 -40.879 1.00 46.09 291 PHE A CA 1
ATOM 2241 C C . PHE A 1 291 ? 10.714 -7.136 -42.115 1.00 46.09 291 PHE A C 1
ATOM 2243 O O . PHE A 1 291 ? 11.153 -7.615 -43.161 1.00 46.09 291 PHE A O 1
ATOM 2250 N N . GLU A 1 292 ? 10.377 -5.850 -42.005 1.00 43.50 292 GLU A N 1
ATOM 2251 C CA . GLU A 1 292 ? 10.873 -4.832 -42.934 1.00 43.50 292 GLU A CA 1
ATOM 2252 C C . GLU A 1 292 ? 12.203 -4.255 -42.438 1.00 43.50 292 GLU A C 1
ATOM 2254 O O . GLU A 1 292 ? 12.381 -3.902 -41.270 1.00 43.50 292 GLU A O 1
ATOM 2259 N N . ASP A 1 293 ? 13.164 -4.200 -43.358 1.00 46.34 293 ASP A N 1
ATOM 2260 C CA . ASP A 1 293 ? 14.551 -3.844 -43.093 1.00 46.34 293 ASP A CA 1
ATOM 2261 C C . ASP A 1 293 ? 14.674 -2.365 -42.691 1.00 46.34 293 ASP A C 1
ATOM 2263 O O . ASP A 1 293 ? 14.621 -1.448 -43.513 1.00 46.34 293 ASP A O 1
ATOM 2267 N N . SER A 1 294 ? 14.836 -2.110 -41.393 1.00 50.03 294 SER A N 1
ATOM 2268 C CA . SER A 1 294 ? 15.177 -0.787 -40.858 1.00 50.03 294 SER A CA 1
ATOM 2269 C C . SER A 1 294 ? 16.070 -0.877 -39.624 1.00 50.03 294 SER A C 1
ATOM 2271 O O . SER A 1 294 ? 15.906 -0.139 -38.652 1.00 50.03 294 SER A O 1
ATOM 2273 N N . LYS A 1 295 ? 17.103 -1.728 -39.704 1.00 52.69 295 LYS A N 1
ATOM 2274 C CA . LYS A 1 295 ? 18.310 -1.583 -38.877 1.00 52.69 295 LYS A CA 1
ATOM 2275 C C . LYS A 1 295 ? 19.066 -0.304 -39.263 1.00 52.69 295 LYS A C 1
ATOM 2277 O O . LYS A 1 295 ? 20.134 -0.348 -39.869 1.00 52.69 295 LYS A O 1
ATOM 2282 N N . SER A 1 296 ? 18.557 0.851 -38.833 1.00 57.81 296 SER A N 1
ATOM 2283 C CA . SER A 1 296 ? 19.463 1.915 -38.401 1.00 57.81 296 SER A CA 1
ATOM 2284 C C . SER A 1 296 ? 20.331 1.321 -37.296 1.00 57.81 296 SER A C 1
ATOM 2286 O O . SER A 1 296 ? 19.785 0.793 -36.327 1.00 57.81 296 SER A O 1
ATOM 2288 N N . SER A 1 297 ? 21.653 1.342 -37.455 1.00 64.69 297 SER A N 1
ATOM 2289 C CA . SER A 1 297 ? 22.577 0.784 -36.468 1.00 64.69 297 SER A CA 1
ATOM 2290 C C . SER A 1 297 ? 22.477 1.574 -35.163 1.00 64.69 297 SER A C 1
ATOM 2292 O O . SER A 1 297 ? 23.113 2.622 -35.030 1.00 64.69 297 SER A O 1
ATOM 2294 N N . LEU A 1 298 ? 21.658 1.083 -34.229 1.00 69.25 298 LEU A N 1
ATOM 2295 C CA . LEU A 1 298 ? 21.619 1.571 -32.856 1.00 69.25 298 LEU A CA 1
ATOM 2296 C C . LEU A 1 298 ? 23.039 1.497 -32.287 1.00 69.25 298 LEU A C 1
ATOM 2298 O O . LEU A 1 298 ? 23.741 0.500 -32.491 1.00 69.25 298 LEU A O 1
ATOM 2302 N N . ASN A 1 299 ? 23.469 2.568 -31.623 1.00 84.44 299 ASN A N 1
ATOM 2303 C CA . ASN A 1 299 ? 24.736 2.557 -30.900 1.00 84.44 299 ASN A CA 1
ATOM 2304 C C . ASN A 1 299 ? 24.621 1.638 -29.665 1.00 84.44 299 ASN A C 1
ATOM 2306 O O . ASN A 1 299 ? 23.538 1.157 -29.329 1.00 84.44 299 ASN A O 1
ATOM 2310 N N . GLU A 1 300 ? 25.745 1.361 -29.006 1.00 87.50 300 GLU A N 1
ATOM 2311 C CA . GLU A 1 300 ? 25.762 0.439 -27.864 1.00 87.50 300 GLU A CA 1
ATOM 2312 C C . GLU A 1 300 ? 24.864 0.925 -26.713 1.00 87.50 300 GLU A C 1
ATOM 2314 O O . GLU A 1 300 ? 24.114 0.132 -26.147 1.00 87.50 300 GLU A O 1
ATOM 2319 N N . ASP A 1 301 ? 24.853 2.233 -26.440 1.00 88.75 301 ASP A N 1
ATOM 2320 C CA . ASP A 1 301 ? 24.023 2.840 -25.394 1.00 88.75 301 ASP A CA 1
ATOM 2321 C C . ASP A 1 301 ? 22.521 2.675 -25.690 1.00 88.75 301 ASP A C 1
ATOM 2323 O O . ASP A 1 301 ? 21.737 2.345 -24.801 1.00 88.75 301 ASP A O 1
ATOM 2327 N N . ASP A 1 302 ? 22.107 2.840 -26.947 1.00 89.38 302 ASP A N 1
ATOM 2328 C CA . ASP A 1 302 ? 20.732 2.628 -27.401 1.00 89.38 302 ASP A CA 1
ATOM 2329 C C . ASP A 1 302 ? 20.330 1.148 -27.299 1.00 89.38 302 ASP A C 1
ATOM 2331 O O . ASP A 1 302 ? 19.228 0.847 -26.836 1.00 89.38 302 ASP A O 1
ATOM 2335 N N . ASN A 1 303 ? 21.222 0.210 -27.645 1.00 88.75 303 ASN A N 1
ATOM 2336 C CA . ASN A 1 303 ? 20.975 -1.226 -27.455 1.00 88.75 303 ASN A CA 1
ATOM 2337 C C . ASN A 1 303 ? 20.803 -1.578 -25.965 1.00 88.75 303 ASN A C 1
ATOM 2339 O O . ASN A 1 303 ? 19.897 -2.339 -25.617 1.00 88.75 303 ASN A O 1
ATOM 2343 N N . ILE A 1 304 ? 21.623 -0.995 -25.080 1.00 92.69 304 ILE A N 1
ATOM 2344 C CA . ILE A 1 304 ? 21.502 -1.160 -23.623 1.00 92.69 304 ILE A CA 1
ATOM 2345 C C . ILE A 1 304 ? 20.162 -0.602 -23.127 1.00 92.69 304 ILE A C 1
ATOM 2347 O O . ILE A 1 304 ? 19.452 -1.295 -22.403 1.00 92.69 304 ILE A O 1
ATOM 2351 N N . ARG A 1 305 ? 19.765 0.602 -23.559 1.00 92.69 305 ARG A N 1
ATOM 2352 C CA . ARG A 1 305 ? 18.491 1.231 -23.159 1.00 92.69 305 ARG A CA 1
ATOM 2353 C C . ARG A 1 305 ? 17.270 0.430 -23.606 1.00 92.69 305 ARG A C 1
ATOM 2355 O O . ARG A 1 305 ? 16.323 0.300 -22.837 1.00 92.69 305 ARG A O 1
ATOM 2362 N N . VAL A 1 306 ? 17.289 -0.136 -24.814 1.00 93.38 306 VAL A N 1
ATOM 2363 C CA . VAL A 1 306 ? 16.210 -1.017 -25.295 1.00 93.38 306 VAL A CA 1
ATOM 2364 C C . VAL A 1 306 ? 16.171 -2.325 -24.500 1.00 93.38 306 VAL A C 1
ATOM 2366 O O . VAL A 1 306 ? 15.090 -2.771 -24.123 1.00 93.38 306 VAL A O 1
ATOM 2369 N N . ARG A 1 307 ? 17.328 -2.919 -24.179 1.00 94.56 307 ARG A N 1
ATOM 2370 C CA . ARG A 1 307 ? 17.414 -4.125 -23.339 1.00 94.56 307 ARG A CA 1
ATOM 2371 C C . ARG A 1 307 ? 16.890 -3.888 -21.919 1.00 94.56 307 ARG A C 1
ATOM 2373 O O . ARG A 1 307 ? 16.081 -4.679 -21.443 1.00 94.56 307 ARG A O 1
ATOM 2380 N N . ASP A 1 308 ? 17.313 -2.805 -21.271 1.00 97.25 308 ASP A N 1
ATOM 2381 C CA . ASP A 1 308 ? 16.856 -2.434 -19.927 1.00 97.25 308 ASP A CA 1
ATOM 2382 C C . ASP A 1 308 ? 15.336 -2.192 -19.900 1.00 97.25 308 ASP A C 1
ATOM 2384 O O . ASP A 1 308 ? 14.639 -2.675 -19.006 1.00 97.25 308 ASP A O 1
ATOM 2388 N N . ALA A 1 309 ? 14.803 -1.512 -20.919 1.00 96.81 309 ALA A N 1
ATOM 2389 C CA . ALA A 1 309 ? 13.371 -1.268 -21.065 1.00 96.81 309 ALA A CA 1
ATOM 2390 C C . ALA A 1 309 ? 12.562 -2.558 -21.279 1.00 96.81 309 ALA A C 1
ATOM 2392 O O . ALA A 1 309 ? 11.497 -2.700 -20.685 1.00 96.81 309 ALA A O 1
ATOM 2393 N N . LEU A 1 310 ? 13.064 -3.517 -22.070 1.00 95.62 310 LEU A N 1
ATOM 2394 C CA . LEU A 1 310 ? 12.412 -4.819 -22.271 1.00 95.62 310 LEU A CA 1
ATOM 2395 C C . LEU A 1 310 ? 12.343 -5.635 -20.972 1.00 95.62 310 LEU A C 1
ATOM 2397 O O . LEU A 1 310 ? 11.271 -6.129 -20.629 1.00 95.62 310 LEU A O 1
ATOM 2401 N N . ILE A 1 311 ? 13.452 -5.728 -20.226 1.00 97.75 311 ILE A N 1
ATOM 2402 C CA . ILE A 1 311 ? 13.503 -6.412 -18.918 1.00 97.75 311 ILE A CA 1
ATOM 2403 C C . ILE A 1 311 ? 12.515 -5.756 -17.943 1.00 97.75 311 ILE A C 1
ATOM 2405 O O . ILE A 1 311 ? 11.719 -6.433 -17.293 1.00 97.75 311 ILE A O 1
ATOM 2409 N N . THR A 1 312 ? 12.519 -4.422 -17.889 1.00 98.31 312 THR A N 1
ATOM 2410 C CA . THR A 1 312 ? 11.640 -3.652 -17.002 1.00 98.31 312 THR A CA 1
ATOM 2411 C C . THR A 1 312 ? 10.164 -3.820 -17.370 1.00 98.31 312 THR A C 1
ATOM 2413 O O . THR A 1 312 ? 9.347 -4.065 -16.484 1.00 98.31 312 THR A O 1
ATOM 2416 N N . SER A 1 313 ? 9.810 -3.761 -18.660 1.00 97.38 313 SER A N 1
ATOM 2417 C CA . SER A 1 313 ? 8.432 -3.984 -19.120 1.00 97.38 313 SER A CA 1
ATOM 2418 C C . SER A 1 313 ? 7.970 -5.402 -18.798 1.00 97.38 313 SER A C 1
ATOM 2420 O O . SER A 1 313 ? 6.911 -5.575 -18.203 1.00 97.38 313 SER A O 1
ATOM 2422 N N . GLN A 1 314 ? 8.794 -6.417 -19.086 1.00 97.19 314 GLN A N 1
ATOM 2423 C CA . GLN A 1 314 ? 8.477 -7.812 -18.778 1.00 97.19 314 GLN A CA 1
ATOM 2424 C C . GLN A 1 314 ? 8.239 -8.032 -17.276 1.00 97.19 314 GLN A C 1
ATOM 2426 O O . GLN A 1 314 ? 7.307 -8.752 -16.906 1.00 97.19 314 GLN A O 1
ATOM 2431 N N . PHE A 1 315 ? 9.038 -7.410 -16.403 1.00 98.31 315 PHE A N 1
ATOM 2432 C CA . PHE A 1 315 ? 8.800 -7.452 -14.961 1.00 98.31 315 PHE A CA 1
ATOM 2433 C C . PHE A 1 315 ? 7.457 -6.807 -14.595 1.00 98.31 315 PHE A C 1
ATOM 2435 O O . PHE A 1 315 ? 6.640 -7.456 -13.941 1.00 98.31 315 PHE A O 1
ATOM 2442 N N . LEU A 1 316 ? 7.195 -5.572 -15.037 1.00 98.06 316 LEU A N 1
ATOM 2443 C CA . LEU A 1 316 ? 5.951 -4.858 -14.724 1.00 98.06 316 LEU A CA 1
ATOM 2444 C C . LEU A 1 316 ? 4.707 -5.612 -15.229 1.00 98.06 316 LEU A C 1
ATOM 2446 O O . LEU A 1 316 ? 3.749 -5.770 -14.474 1.00 98.06 316 LEU A O 1
ATOM 2450 N N . ASP A 1 317 ? 4.748 -6.145 -16.452 1.00 97.12 317 ASP A N 1
ATOM 2451 C CA . ASP A 1 317 ? 3.653 -6.902 -17.069 1.00 97.12 317 ASP A CA 1
ATOM 2452 C C . ASP A 1 317 ? 3.397 -8.235 -16.342 1.00 97.12 317 ASP A C 1
ATOM 2454 O O . ASP A 1 317 ? 2.262 -8.555 -15.979 1.00 97.12 317 ASP A O 1
ATOM 2458 N N . SER A 1 318 ? 4.453 -9.012 -16.068 1.00 97.12 318 SER A N 1
ATOM 2459 C CA . SER A 1 318 ? 4.333 -10.313 -15.386 1.00 97.12 318 SER A CA 1
ATOM 2460 C C . SER A 1 318 ? 3.958 -10.201 -13.905 1.00 97.12 318 SER A C 1
ATOM 2462 O O . SER A 1 318 ? 3.409 -11.147 -13.335 1.00 97.12 318 SER A O 1
ATOM 2464 N N . THR A 1 319 ? 4.201 -9.045 -13.281 1.00 97.69 319 THR A N 1
ATOM 2465 C CA . THR A 1 319 ? 3.930 -8.792 -11.858 1.00 97.69 319 THR A CA 1
ATOM 2466 C C . THR A 1 319 ? 2.850 -7.732 -11.618 1.00 97.69 319 THR A C 1
ATOM 2468 O O . THR A 1 319 ? 2.680 -7.277 -10.487 1.00 97.69 319 THR A O 1
ATOM 2471 N N . ALA A 1 320 ? 2.038 -7.413 -12.636 1.00 96.88 320 ALA A N 1
ATOM 2472 C CA . ALA A 1 320 ? 1.033 -6.341 -12.637 1.00 96.88 320 ALA A CA 1
ATOM 2473 C C . ALA A 1 320 ? 0.015 -6.363 -11.473 1.00 96.88 320 ALA A C 1
ATOM 2475 O O . ALA A 1 320 ? -0.618 -5.350 -11.188 1.00 96.88 320 ALA A O 1
ATOM 2476 N N . THR A 1 321 ? -0.131 -7.481 -10.747 1.00 96.38 321 THR A N 1
ATOM 2477 C CA . THR A 1 321 ? -0.934 -7.541 -9.505 1.00 96.38 321 THR A CA 1
ATOM 2478 C C . THR A 1 321 ? -0.235 -6.950 -8.268 1.00 96.38 321 THR A C 1
ATOM 2480 O O . THR A 1 321 ? -0.762 -7.070 -7.158 1.00 96.38 321 THR A O 1
ATOM 2483 N N . GLN A 1 322 ? 0.945 -6.342 -8.447 1.00 98.06 322 GLN A N 1
ATOM 2484 C CA . GLN A 1 322 ? 1.776 -5.683 -7.430 1.00 98.06 322 GLN A CA 1
ATOM 2485 C C . GLN A 1 322 ? 2.166 -6.602 -6.255 1.00 98.06 322 GLN A C 1
ATOM 2487 O O . GLN A 1 322 ? 2.247 -6.185 -5.100 1.00 98.06 322 GLN A O 1
ATOM 2492 N N . LEU A 1 323 ? 2.369 -7.889 -6.548 1.00 98.31 323 LEU A N 1
ATOM 2493 C CA . LEU A 1 323 ? 2.800 -8.910 -5.595 1.00 98.31 323 LEU A CA 1
ATOM 2494 C C . LEU A 1 323 ? 3.599 -9.985 -6.335 1.00 98.31 323 LEU A C 1
ATOM 2496 O O . LEU A 1 323 ? 3.109 -10.550 -7.313 1.00 98.31 323 LEU A O 1
ATOM 2500 N N . THR A 1 324 ? 4.803 -10.281 -5.852 1.00 98.38 324 THR A N 1
ATOM 2501 C CA . THR A 1 324 ? 5.664 -11.355 -6.368 1.00 98.38 324 THR A CA 1
ATOM 2502 C C . THR A 1 324 ? 5.711 -12.528 -5.388 1.00 98.38 324 THR A C 1
ATOM 2504 O O . THR A 1 324 ? 5.339 -12.396 -4.221 1.00 98.38 324 THR A O 1
ATOM 2507 N N . TYR A 1 325 ? 6.180 -13.694 -5.846 1.00 98.00 325 TYR A N 1
ATOM 2508 C CA . TYR A 1 325 ? 6.403 -14.837 -4.954 1.00 98.00 325 TYR A CA 1
ATOM 2509 C C . TYR A 1 325 ? 7.481 -14.530 -3.903 1.00 98.00 325 TYR A C 1
ATOM 2511 O O . TYR A 1 325 ? 7.260 -14.767 -2.718 1.00 98.00 325 TYR A O 1
ATOM 2519 N N . HIS A 1 326 ? 8.601 -13.930 -4.327 1.00 98.38 326 HIS A N 1
ATOM 2520 C CA . HIS A 1 326 ? 9.668 -13.498 -3.427 1.00 98.38 326 HIS A CA 1
ATOM 2521 C C . HIS A 1 326 ? 9.159 -12.493 -2.384 1.00 98.38 326 HIS A C 1
ATOM 2523 O O . HIS A 1 326 ? 9.338 -12.717 -1.195 1.00 98.38 326 HIS A O 1
ATOM 2529 N N . GLY A 1 327 ? 8.431 -11.448 -2.794 1.00 98.50 327 GLY A N 1
ATOM 2530 C CA . GLY A 1 327 ? 7.875 -10.462 -1.865 1.00 98.50 327 GLY A CA 1
ATOM 2531 C C . GLY A 1 327 ? 6.858 -11.053 -0.884 1.00 98.50 327 GLY A C 1
ATOM 2532 O O . GLY A 1 327 ? 6.838 -10.657 0.278 1.00 98.50 327 GLY A O 1
ATOM 2533 N N . LEU A 1 328 ? 6.059 -12.043 -1.303 1.00 97.94 328 LEU A N 1
ATOM 2534 C CA . LEU A 1 328 ? 5.180 -12.790 -0.395 1.00 97.94 328 LEU A CA 1
ATOM 2535 C C . LEU A 1 328 ? 5.973 -13.597 0.647 1.00 97.94 328 LEU A C 1
ATOM 2537 O O . LEU A 1 328 ? 5.590 -13.616 1.817 1.00 97.94 328 LEU A O 1
ATOM 2541 N N . LEU A 1 329 ? 7.078 -14.230 0.240 1.00 98.00 329 LEU A N 1
ATOM 2542 C CA . LEU A 1 329 ? 7.980 -14.927 1.156 1.00 98.00 329 LEU A CA 1
ATOM 2543 C C . LEU A 1 329 ? 8.634 -13.936 2.132 1.00 98.00 329 LEU A C 1
ATOM 2545 O O . LEU A 1 329 ? 8.517 -14.125 3.341 1.00 98.00 329 LEU A O 1
ATOM 2549 N N . SER A 1 330 ? 9.197 -12.830 1.631 1.00 97.94 330 SER A N 1
ATOM 2550 C CA . SER A 1 330 ? 9.801 -11.772 2.451 1.00 97.94 330 SER A CA 1
ATOM 2551 C C . SER A 1 330 ? 8.825 -11.201 3.485 1.00 97.94 330 SER A C 1
ATOM 2553 O O . SER A 1 330 ? 9.215 -11.003 4.633 1.00 97.94 330 SER A O 1
ATOM 2555 N N . LEU A 1 331 ? 7.553 -10.984 3.122 1.00 97.69 331 LEU A N 1
ATOM 2556 C CA . LEU A 1 331 ? 6.502 -10.578 4.066 1.00 97.69 331 LEU A CA 1
ATOM 2557 C C . LEU A 1 331 ? 6.333 -11.613 5.189 1.00 97.69 331 LEU A C 1
ATOM 2559 O O . LEU A 1 331 ? 6.297 -11.243 6.358 1.00 97.69 331 LEU A O 1
ATOM 2563 N N . SER A 1 332 ? 6.268 -12.904 4.845 1.00 96.06 332 SER A N 1
ATOM 2564 C CA . SER A 1 332 ? 6.073 -13.988 5.819 1.00 96.06 332 SER A CA 1
ATOM 2565 C C . SER A 1 332 ? 7.278 -14.257 6.730 1.00 96.06 332 SER A C 1
ATOM 2567 O O . SER A 1 332 ? 7.097 -14.764 7.835 1.00 96.06 332 SER A O 1
ATOM 2569 N N . GLU A 1 333 ? 8.489 -13.922 6.282 1.00 96.19 333 GLU A N 1
ATOM 2570 C CA . GLU A 1 333 ? 9.733 -14.099 7.042 1.00 96.19 333 GLU A CA 1
ATOM 2571 C C . GLU A 1 333 ? 10.091 -12.869 7.891 1.00 96.19 333 GLU A C 1
ATOM 2573 O O . GLU A 1 333 ? 10.702 -13.013 8.950 1.00 96.19 333 GLU A O 1
ATOM 2578 N N . THR A 1 334 ? 9.706 -11.666 7.448 1.00 95.88 334 THR A N 1
ATOM 2579 C CA . THR A 1 334 ? 10.056 -10.401 8.121 1.00 95.88 334 THR A CA 1
ATOM 2580 C C . THR A 1 334 ? 9.021 -9.984 9.166 1.00 95.88 334 THR A C 1
ATOM 2582 O O . THR A 1 334 ? 9.393 -9.455 10.212 1.00 95.88 334 THR A O 1
ATOM 2585 N N . LEU A 1 335 ? 7.725 -10.201 8.908 1.00 95.88 335 LEU A N 1
ATOM 2586 C CA . LEU A 1 335 ? 6.656 -9.733 9.794 1.00 95.88 335 LEU A CA 1
ATOM 2587 C C . LEU A 1 335 ? 6.402 -10.728 10.943 1.00 95.88 335 LEU A C 1
ATOM 2589 O O . LEU A 1 335 ? 6.089 -11.893 10.681 1.00 95.88 335 LEU A O 1
ATOM 2593 N N . PRO A 1 336 ? 6.479 -10.303 12.221 1.00 94.06 336 PRO A N 1
ATOM 2594 C CA . PRO A 1 336 ? 6.212 -11.192 13.347 1.00 94.06 336 PRO A CA 1
ATOM 2595 C C . PRO A 1 336 ? 4.770 -11.738 13.354 1.00 94.06 336 PRO A C 1
ATOM 2597 O O . PRO A 1 336 ? 3.832 -11.021 12.990 1.00 94.06 336 PRO A O 1
ATOM 2600 N N . PRO A 1 337 ? 4.535 -12.972 13.843 1.00 92.06 337 PRO A N 1
ATOM 2601 C CA . PRO A 1 337 ? 3.185 -13.497 14.023 1.00 92.06 337 PRO A CA 1
ATOM 2602 C C . PRO A 1 337 ? 2.322 -12.578 14.899 1.00 92.06 337 PRO A C 1
ATOM 2604 O O . PRO A 1 337 ? 2.683 -12.265 16.031 1.00 92.06 337 PRO A O 1
ATOM 2607 N N . GLY A 1 338 ? 1.161 -12.169 14.380 1.00 91.44 338 GLY A N 1
ATOM 2608 C CA . GLY A 1 338 ? 0.244 -11.261 15.078 1.00 91.44 338 GLY A CA 1
ATOM 2609 C C . GLY A 1 338 ? 0.591 -9.772 14.971 1.00 91.44 338 GLY A C 1
ATOM 2610 O O . GLY A 1 338 ? -0.107 -8.958 15.573 1.00 91.44 338 GLY A O 1
ATOM 2611 N N . HIS A 1 339 ? 1.627 -9.403 14.212 1.00 93.88 339 HIS A N 1
ATOM 2612 C CA . HIS A 1 339 ? 1.938 -8.006 13.918 1.00 93.88 339 HIS A CA 1
ATOM 2613 C C . HIS A 1 339 ? 0.839 -7.363 13.065 1.00 93.88 339 HIS A C 1
ATOM 2615 O O . HIS A 1 339 ? 0.404 -7.933 12.065 1.00 93.88 339 HIS A O 1
ATOM 2621 N N . LEU A 1 340 ? 0.384 -6.176 13.470 1.00 95.62 340 LEU A N 1
ATOM 2622 C CA . LEU A 1 340 ? -0.645 -5.409 12.767 1.00 95.62 340 LEU A CA 1
ATOM 2623 C C . LEU A 1 340 ? 0.010 -4.251 12.010 1.00 95.62 340 LEU A C 1
ATOM 2625 O O . LEU A 1 340 ? 0.447 -3.270 12.623 1.00 95.62 340 LEU A O 1
ATOM 2629 N N . CYS A 1 341 ? 0.030 -4.384 10.688 1.00 96.56 341 CYS A N 1
ATOM 2630 C CA . CYS A 1 341 ? 0.543 -3.427 9.712 1.00 96.56 341 CYS A CA 1
ATOM 2631 C C . CYS A 1 341 ? -0.552 -3.062 8.694 1.00 96.56 341 CYS A C 1
ATOM 2633 O O . CYS A 1 341 ? -1.684 -3.532 8.785 1.00 96.56 341 CYS A O 1
ATOM 2635 N N . THR A 1 342 ? -0.207 -2.244 7.705 1.00 96.81 342 THR A N 1
ATOM 2636 C CA . THR A 1 342 ? -1.027 -1.980 6.520 1.00 96.81 342 THR A CA 1
ATOM 2637 C C . THR A 1 342 ? -0.311 -2.441 5.258 1.00 96.81 342 THR A C 1
ATOM 2639 O O . THR A 1 342 ? 0.908 -2.334 5.144 1.00 96.81 342 THR A O 1
ATOM 2642 N N . PHE A 1 343 ? -1.066 -2.984 4.307 1.00 97.62 343 PHE A N 1
ATOM 2643 C CA . PHE A 1 343 ? -0.534 -3.643 3.118 1.00 97.62 343 PHE A CA 1
ATOM 2644 C C . PHE A 1 343 ? -0.988 -2.947 1.832 1.00 97.62 343 PHE A C 1
ATOM 2646 O O . PHE A 1 343 ? -2.177 -2.958 1.499 1.00 97.62 343 PHE A O 1
ATOM 2653 N N . PHE A 1 344 ? -0.039 -2.364 1.099 1.00 97.12 344 PHE A N 1
ATOM 2654 C CA . PHE A 1 344 ? -0.250 -1.776 -0.219 1.00 97.12 344 PHE A CA 1
ATOM 2655 C C . PHE A 1 344 ? -0.136 -2.834 -1.324 1.00 97.12 344 PHE A C 1
ATOM 2657 O O . PHE A 1 344 ? 0.901 -3.483 -1.489 1.00 97.12 344 PHE A O 1
ATOM 2664 N N . ARG A 1 345 ? -1.206 -2.984 -2.112 1.00 96.62 345 ARG A N 1
ATOM 2665 C CA . ARG A 1 345 ? -1.243 -3.822 -3.315 1.00 96.62 345 ARG A CA 1
ATOM 2666 C C . ARG A 1 345 ? -2.357 -3.385 -4.260 1.00 96.62 345 ARG A C 1
ATOM 2668 O O . ARG A 1 345 ? -3.482 -3.159 -3.832 1.00 96.62 345 ARG A O 1
ATOM 2675 N N . ASN A 1 346 ? -2.072 -3.384 -5.559 1.00 93.25 346 ASN A N 1
ATOM 2676 C CA . ASN A 1 346 ? -3.017 -3.077 -6.634 1.00 93.25 346 ASN A CA 1
ATOM 2677 C C . ASN A 1 346 ? -3.719 -1.722 -6.418 1.00 93.25 346 ASN A C 1
ATOM 2679 O O . ASN A 1 346 ? -4.944 -1.626 -6.487 1.00 93.25 346 ASN A O 1
ATOM 2683 N N . ASN A 1 347 ? -2.921 -0.696 -6.103 1.00 89.62 347 ASN A N 1
ATOM 2684 C CA . ASN A 1 347 ? -3.363 0.669 -5.784 1.00 89.62 347 ASN A CA 1
ATOM 2685 C C . ASN A 1 347 ? -4.347 0.755 -4.595 1.00 89.62 347 ASN A C 1
ATOM 2687 O O . ASN A 1 347 ? -5.143 1.689 -4.504 1.00 89.62 347 ASN A O 1
ATOM 2691 N N . HIS A 1 348 ? -4.306 -0.223 -3.687 1.00 91.94 348 HIS A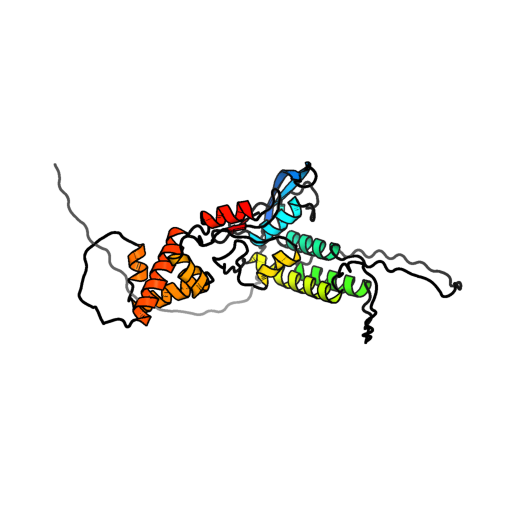 N 1
ATOM 2692 C CA . HIS A 1 348 ? -5.177 -0.324 -2.521 1.00 91.94 348 HIS A CA 1
ATOM 2693 C C . HIS A 1 348 ? -4.355 -0.551 -1.250 1.00 91.94 348 HIS A C 1
ATOM 2695 O O . HIS A 1 348 ? -3.434 -1.366 -1.250 1.00 91.94 348 HIS A O 1
ATOM 2701 N N . VAL A 1 349 ? -4.713 0.122 -0.155 1.00 93.44 349 VAL A N 1
ATOM 2702 C CA . VAL A 1 349 ? -4.144 -0.116 1.179 1.00 93.44 349 VAL A CA 1
ATOM 2703 C C . VAL A 1 349 ? -5.133 -0.943 1.993 1.00 93.44 349 VAL A C 1
ATOM 2705 O O . VAL A 1 349 ? -6.310 -0.603 2.093 1.00 93.44 349 VAL A O 1
ATOM 2708 N N . SER A 1 350 ? -4.662 -2.048 2.556 1.00 93.50 350 SER A N 1
ATOM 2709 C CA . SER A 1 350 ? -5.461 -2.982 3.354 1.00 93.50 350 SER A CA 1
ATOM 2710 C C . SER A 1 350 ? -4.941 -3.041 4.790 1.00 93.50 350 SER A C 1
ATOM 2712 O O . SER A 1 350 ? -3.785 -2.702 5.035 1.00 93.50 350 SER A O 1
ATOM 2714 N N . LEU A 1 351 ? -5.795 -3.482 5.714 1.00 90.81 351 LEU A N 1
ATOM 2715 C CA . LEU A 1 351 ? -5.381 -4.078 6.989 1.00 90.81 351 LEU A CA 1
ATOM 2716 C C . LEU A 1 351 ? -4.998 -5.549 6.748 1.00 90.81 351 LEU A C 1
ATOM 2718 O O . LEU A 1 351 ? -5.732 -6.185 5.954 1.00 90.81 351 LEU A O 1
#